Protein AF-A0ABD2FHC0-F1 (afdb_monomer_lite)

Sequence (200 aa):
MMGHLVPPECDVPLEVLKFNVDHTLPLYLDGDSMVTWWANIMATGKYPGLNHVVKGGLSIFHGPMVESSFSAMGDIITQKSTKMSMATFNAIQTTKYVLKSRCQTAIQMFKRENVKLSTVDKALCKNIRTAGTKDKTRRKQALLKKKERQEEFGCQPITSAEQSRKIAVEKDRQAHVRHRAAQKRKKALELLVQAKKAKK

Foldseek 3Di:
DCCVQFPVPADQVVLVVCVVPDPVQDDDDDPDDPVVSVVVVVVVVGRRRPNSVVCVVVVVVPPPPVVVLVVVVVCCVPDPPHVDDPVRSVVVSVVVRVCVVVVHDPCRVPPDPDPPPDDDPPVVVVCVVCVVVVVVVVVVVVVVVVVVVCVVVVPDPPCPVVVVVVVVVVVVVVVVVVVVVVVVVVVVVVVVVVVVVVVD

Organism: Pagothenia borchgrevinki (NCBI:txid8213)

Structure (mmCIF, N/CA/C/O backbone):
data_AF-A0ABD2FHC0-F1
#
_entry.id   AF-A0ABD2FHC0-F1
#
loop_
_atom_site.group_PDB
_atom_site.id
_atom_site.type_symbol
_atom_site.label_atom_id
_atom_site.label_alt_id
_atom_site.label_comp_id
_atom_site.label_asym_id
_atom_site.label_entity_id
_atom_site.label_seq_id
_atom_site.pdbx_PDB_ins_code
_atom_site.Cartn_x
_atom_site.Cartn_y
_atom_site.Cartn_z
_atom_site.occupancy
_atom_site.B_iso_or_equiv
_atom_site.auth_seq_id
_atom_site.auth_comp_id
_atom_site.auth_asym_id
_atom_site.auth_atom_id
_atom_site.pdbx_PDB_model_num
ATOM 1 N N . MET A 1 1 ? -12.124 -18.836 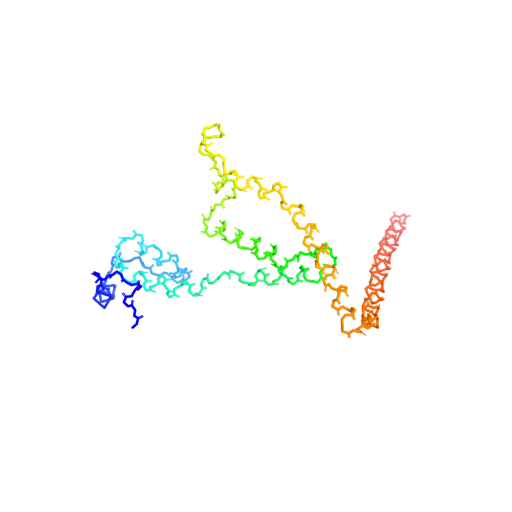26.160 1.00 44.00 1 MET A N 1
ATOM 2 C CA . MET A 1 1 ? -11.013 -18.013 25.616 1.00 44.00 1 MET A CA 1
ATOM 3 C C . MET A 1 1 ? -11.490 -16.776 24.818 1.00 44.00 1 MET A C 1
ATOM 5 O O . MET A 1 1 ? -10.798 -16.352 23.908 1.00 44.00 1 MET A O 1
ATOM 9 N N . MET A 1 2 ? -12.618 -16.131 25.163 1.00 44.75 2 MET A N 1
ATOM 10 C CA . MET A 1 2 ? -13.117 -14.916 24.464 1.00 44.75 2 MET A CA 1
ATOM 11 C C . MET A 1 2 ? -13.059 -13.633 25.317 1.00 44.75 2 MET A C 1
ATOM 13 O O . MET A 1 2 ? -13.331 -12.551 24.810 1.00 44.75 2 MET A O 1
ATOM 17 N N . GLY A 1 3 ? -12.670 -13.724 26.596 1.00 48.78 3 GLY A N 1
ATOM 18 C CA . GLY A 1 3 ? -12.811 -12.637 27.580 1.00 48.78 3 GLY A CA 1
ATOM 19 C C . GLY A 1 3 ? -11.967 -11.375 27.352 1.00 48.78 3 GLY A C 1
ATOM 20 O O . GLY A 1 3 ? -12.048 -10.460 28.154 1.00 48.78 3 GLY A O 1
ATOM 21 N N . HIS A 1 4 ? -11.162 -11.314 26.287 1.00 55.88 4 HIS A N 1
ATOM 22 C CA . HIS A 1 4 ? -10.366 -10.134 25.921 1.00 55.88 4 HIS A CA 1
ATOM 23 C C . HIS A 1 4 ? -10.909 -9.388 24.688 1.00 55.88 4 HIS A C 1
ATOM 25 O O . HIS A 1 4 ? -10.399 -8.323 24.356 1.00 55.88 4 HIS A O 1
ATOM 31 N N . LEU A 1 5 ? -11.909 -9.946 23.991 1.00 54.03 5 LEU A N 1
ATOM 32 C CA . LEU A 1 5 ? -12.463 -9.394 22.742 1.00 54.03 5 LEU A CA 1
ATOM 33 C C . LEU A 1 5 ? -13.847 -8.763 22.919 1.00 54.03 5 LEU A C 1
ATOM 35 O O . LEU A 1 5 ? -14.367 -8.148 21.993 1.00 54.03 5 LEU A O 1
ATOM 39 N N . VAL A 1 6 ? -14.448 -8.933 24.092 1.00 58.28 6 VAL A N 1
ATOM 40 C CA . VAL A 1 6 ? -15.766 -8.408 24.440 1.00 58.28 6 VAL A CA 1
ATOM 41 C C . VAL A 1 6 ? -15.571 -7.493 25.648 1.00 58.28 6 VAL A C 1
ATOM 43 O O . VAL A 1 6 ? -14.837 -7.883 26.560 1.00 58.28 6 VAL A O 1
ATOM 46 N N . PRO A 1 7 ? -16.168 -6.287 25.677 1.00 63.50 7 PRO A N 1
ATOM 47 C CA . PRO A 1 7 ? -16.129 -5.446 26.866 1.00 63.50 7 PRO A CA 1
ATOM 48 C C . PRO A 1 7 ? -16.602 -6.251 28.090 1.00 63.50 7 PRO A C 1
ATOM 50 O O . PRO A 1 7 ? -17.615 -6.944 27.986 1.00 63.50 7 PRO A O 1
ATOM 53 N N . PRO A 1 8 ? -15.903 -6.182 29.237 1.00 61.66 8 PRO A N 1
ATOM 54 C CA . PRO A 1 8 ? -16.189 -7.023 30.408 1.00 61.66 8 PRO A CA 1
ATOM 55 C C . PRO A 1 8 ? -17.588 -6.797 31.013 1.00 61.66 8 PRO A C 1
ATOM 57 O O . PRO A 1 8 ? -18.053 -7.605 31.806 1.00 61.66 8 PRO A O 1
ATOM 60 N N . GLU A 1 9 ? -18.259 -5.723 30.598 1.00 64.19 9 GLU A N 1
ATOM 61 C CA . GLU A 1 9 ? -19.593 -5.292 31.021 1.00 64.19 9 GLU A CA 1
ATOM 62 C C . GLU A 1 9 ? -20.736 -5.917 30.180 1.00 64.19 9 GLU A C 1
ATOM 64 O O . GLU A 1 9 ? -21.907 -5.661 30.455 1.00 64.19 9 GLU A O 1
ATOM 69 N N . CYS A 1 10 ? -20.441 -6.681 29.115 1.00 67.31 10 CYS A N 1
ATOM 70 C CA . CYS A 1 10 ? -21.456 -7.126 28.146 1.00 67.31 10 CYS A CA 1
ATOM 71 C C . CYS A 1 10 ? -21.800 -8.622 28.257 1.00 67.31 10 CYS A C 1
ATOM 73 O O . CYS A 1 10 ? -20.955 -9.491 28.034 1.00 67.31 10 CYS A O 1
ATOM 75 N N . ASP A 1 11 ? -23.080 -8.921 28.493 1.00 79.81 11 ASP A N 1
ATOM 76 C CA . ASP A 1 11 ? -23.637 -10.279 28.477 1.00 79.81 11 ASP A CA 1
ATOM 77 C C . ASP A 1 11 ? -24.098 -10.663 27.057 1.00 79.81 11 ASP A C 1
ATOM 79 O O . ASP A 1 11 ? -25.239 -10.434 26.649 1.00 79.81 11 ASP A O 1
ATOM 83 N N . VAL A 1 12 ? -23.171 -11.225 26.276 1.00 77.75 12 VAL A N 1
ATOM 84 C CA . VAL A 1 12 ? -23.405 -11.620 24.874 1.00 77.75 12 VAL A CA 1
ATOM 85 C C . VAL A 1 12 ? -24.553 -12.635 24.725 1.00 77.75 12 VAL A C 1
ATOM 87 O O . VAL A 1 12 ? -25.386 -12.427 23.842 1.00 77.75 12 VAL A O 1
ATOM 90 N N . PRO A 1 13 ? -24.665 -13.703 25.543 1.00 80.50 13 PRO A N 1
ATOM 91 C CA . PRO A 1 13 ? -25.829 -14.593 25.520 1.00 80.50 13 PRO A CA 1
ATOM 92 C C . PRO A 1 13 ? -27.174 -13.865 25.652 1.00 80.50 13 PRO A C 1
ATOM 94 O O . PRO A 1 13 ? -28.099 -14.131 24.880 1.00 80.50 13 PRO A O 1
ATOM 97 N N . LEU A 1 14 ? -27.280 -12.915 26.585 1.00 81.62 14 LEU A N 1
ATOM 98 C CA . LEU A 1 14 ? -28.499 -12.130 26.779 1.00 81.62 14 LEU A CA 1
ATOM 99 C C . LEU A 1 14 ? -28.772 -11.183 25.598 1.00 81.62 14 LEU A C 1
ATOM 101 O O . LEU A 1 14 ? -29.924 -10.983 25.212 1.00 81.62 14 LEU A O 1
ATOM 105 N N . GLU A 1 15 ? -27.727 -10.611 25.000 1.00 82.75 15 GLU A N 1
ATOM 106 C CA . GLU A 1 15 ? -27.844 -9.792 23.789 1.00 82.75 15 GLU A CA 1
ATOM 107 C C . GLU A 1 15 ? -28.330 -10.597 22.577 1.00 82.75 15 GLU A C 1
ATOM 109 O O . GLU A 1 15 ? -29.159 -10.097 21.822 1.00 82.75 15 GLU A O 1
ATOM 114 N N . VAL A 1 16 ? -27.885 -11.848 22.410 1.00 82.75 16 VAL A N 1
ATOM 115 C CA . VAL A 1 16 ? -28.362 -12.744 21.338 1.00 82.75 16 VAL A CA 1
ATOM 116 C C . VAL A 1 16 ? -29.850 -13.047 21.496 1.00 82.75 16 VAL A C 1
ATOM 118 O O . VAL A 1 16 ? -30.597 -13.023 20.519 1.00 82.75 16 VAL A O 1
ATOM 121 N N . LEU A 1 17 ? -30.303 -13.300 22.727 1.00 82.38 17 LEU A N 1
ATOM 122 C CA . LEU A 1 17 ? -31.723 -13.514 23.003 1.00 82.38 17 LEU A CA 1
ATOM 123 C C . LEU A 1 17 ? -32.549 -12.279 22.640 1.00 82.38 17 LEU A C 1
ATOM 125 O O . LEU A 1 17 ? -33.558 -12.412 21.953 1.00 82.38 17 LEU A O 1
ATOM 129 N N . LYS A 1 18 ? -32.092 -11.084 23.038 1.00 82.88 18 LYS A N 1
ATOM 130 C CA . LYS A 1 18 ? -32.746 -9.814 22.691 1.00 82.88 18 LYS A CA 1
ATOM 131 C C . LYS A 1 18 ? -32.753 -9.563 21.183 1.00 82.88 18 LYS A C 1
ATOM 133 O O . LYS A 1 18 ? -33.780 -9.165 20.654 1.00 82.88 18 LYS A O 1
ATOM 138 N N . PHE A 1 19 ? -31.651 -9.851 20.494 1.00 83.25 19 PHE A N 1
ATOM 139 C CA . PHE A 1 19 ? -31.542 -9.718 19.042 1.00 83.25 19 PHE A CA 1
ATOM 140 C C . PHE A 1 19 ? -32.575 -10.583 18.303 1.00 83.25 19 PHE A C 1
ATOM 142 O O . PHE A 1 19 ? -33.246 -10.089 17.405 1.00 83.25 19 PHE A O 1
ATOM 149 N N . ASN A 1 20 ? -32.760 -11.843 18.715 1.00 80.88 20 ASN A N 1
ATOM 150 C CA . ASN A 1 20 ? -33.701 -12.768 18.068 1.00 80.88 20 ASN A CA 1
ATOM 151 C C . ASN A 1 20 ? -35.177 -12.369 18.215 1.00 80.88 20 ASN A C 1
ATOM 153 O O . ASN A 1 20 ? -36.007 -12.800 17.419 1.00 80.88 20 ASN A O 1
ATOM 157 N N . VAL A 1 21 ? -35.515 -11.574 19.232 1.00 83.44 21 VAL A N 1
ATOM 158 C CA . VAL A 1 21 ? -36.888 -11.100 19.473 1.00 83.44 21 VAL A CA 1
ATOM 159 C C . VAL A 1 21 ? -37.094 -9.642 19.057 1.00 83.44 21 VAL A C 1
ATOM 161 O O . VAL A 1 21 ? -38.217 -9.145 19.116 1.00 83.44 21 VAL A O 1
ATOM 164 N N . ASP A 1 22 ? -36.051 -8.935 18.617 1.00 79.56 22 ASP A N 1
ATOM 165 C CA . ASP A 1 22 ? -36.133 -7.517 18.269 1.00 79.56 22 ASP A CA 1
ATOM 166 C C . ASP A 1 22 ? -36.660 -7.322 16.840 1.00 79.56 22 ASP A C 1
ATOM 168 O O . ASP A 1 22 ? -35.936 -7.445 15.854 1.00 79.56 22 ASP A O 1
ATOM 172 N N . HIS A 1 23 ? -37.942 -6.970 16.732 1.00 76.12 23 HIS A N 1
ATOM 173 C CA . HIS A 1 23 ? -38.616 -6.722 15.452 1.00 76.12 23 HIS A CA 1
ATOM 174 C C . HIS A 1 23 ? -38.338 -5.311 14.902 1.00 76.12 23 HIS A C 1
ATOM 176 O O . HIS A 1 23 ? -38.806 -4.965 13.821 1.00 76.12 23 HIS A O 1
ATOM 182 N N . THR A 1 24 ? -37.595 -4.475 15.640 1.00 76.81 24 THR A N 1
ATOM 183 C CA . THR A 1 24 ? -37.230 -3.112 15.214 1.00 76.81 24 THR A CA 1
ATOM 184 C C . THR A 1 24 ? -35.947 -3.075 14.383 1.00 76.81 24 THR A C 1
ATOM 186 O O . THR A 1 24 ? -35.506 -2.002 13.967 1.00 76.81 24 THR A O 1
ATOM 189 N N . LEU A 1 25 ? -35.326 -4.236 14.158 1.00 78.38 25 LEU A N 1
ATOM 190 C CA . LEU A 1 25 ? -34.119 -4.364 13.357 1.00 78.38 25 LEU A CA 1
ATOM 191 C C . LEU A 1 25 ? -34.427 -4.244 11.856 1.00 78.38 25 LEU A C 1
ATOM 193 O O . LEU A 1 25 ? -35.502 -4.646 11.407 1.00 78.38 25 LEU A O 1
ATOM 197 N N . PRO A 1 26 ? -33.490 -3.697 11.061 1.00 77.19 26 PRO A N 1
ATOM 198 C CA . PRO A 1 26 ? -33.647 -3.626 9.614 1.00 77.19 26 PRO A CA 1
ATOM 199 C C . PRO A 1 26 ? -33.853 -5.028 9.027 1.00 77.19 26 PRO A C 1
ATOM 201 O O . PRO A 1 26 ? -33.113 -5.957 9.348 1.00 77.19 26 PRO A O 1
ATOM 204 N N . LEU A 1 27 ? -34.841 -5.176 8.144 1.00 78.38 27 LEU A N 1
ATOM 205 C CA . LEU A 1 27 ? -35.100 -6.430 7.436 1.00 78.38 27 LEU A CA 1
ATOM 206 C C . LEU A 1 27 ? -33.920 -6.762 6.517 1.00 78.38 27 LEU A C 1
ATOM 208 O O . LEU A 1 27 ? -33.405 -5.885 5.826 1.00 78.38 27 LEU A O 1
ATOM 212 N N . TYR A 1 28 ? -33.488 -8.020 6.531 1.00 79.06 28 TYR A N 1
ATOM 213 C CA . TYR A 1 28 ? -32.509 -8.528 5.577 1.00 79.06 28 TYR A CA 1
ATOM 214 C C . TYR A 1 28 ? -33.241 -8.906 4.289 1.00 79.06 28 TYR A C 1
ATOM 216 O O . TYR A 1 28 ? -34.091 -9.798 4.315 1.00 79.06 28 TYR A O 1
ATOM 224 N N . LEU A 1 29 ? -32.963 -8.206 3.188 1.00 78.94 29 LEU A N 1
ATOM 225 C CA . LEU A 1 29 ? -33.565 -8.503 1.890 1.00 78.94 29 LEU A CA 1
ATOM 226 C C . LEU A 1 29 ? -32.670 -9.446 1.084 1.00 78.94 29 LEU A C 1
ATOM 228 O O . LEU A 1 29 ? -31.442 -9.415 1.182 1.00 78.94 29 LEU A O 1
ATOM 232 N N . ASP A 1 30 ? -33.298 -10.284 0.262 1.00 68.69 30 ASP A N 1
ATOM 233 C CA . ASP A 1 30 ? -32.587 -11.248 -0.571 1.00 68.69 30 ASP A CA 1
ATOM 234 C C . ASP A 1 30 ? -31.769 -10.501 -1.641 1.00 68.69 30 ASP A C 1
ATOM 236 O O . ASP A 1 30 ? -32.317 -9.800 -2.494 1.00 68.69 30 ASP A O 1
ATOM 240 N N . GLY A 1 31 ? -30.439 -10.592 -1.545 1.00 73.06 31 GLY A N 1
ATOM 241 C CA . GLY A 1 31 ? -29.487 -9.810 -2.346 1.00 73.06 31 GLY A CA 1
ATOM 242 C C . GLY A 1 31 ? -28.697 -8.752 -1.566 1.00 73.06 31 GLY A C 1
ATOM 243 O O . GLY A 1 31 ? -27.730 -8.206 -2.105 1.00 73.06 31 GLY A O 1
ATOM 244 N N . ASP A 1 32 ? -29.033 -8.495 -0.298 1.00 75.25 32 ASP A N 1
ATOM 245 C CA . ASP A 1 32 ? -28.264 -7.576 0.537 1.00 75.25 32 ASP A CA 1
ATOM 246 C C . ASP A 1 32 ? -26.920 -8.174 0.966 1.00 75.25 32 ASP A C 1
ATOM 248 O O . ASP A 1 32 ? -26.795 -9.323 1.404 1.00 75.25 32 ASP A O 1
ATOM 252 N N . SER A 1 33 ? -25.880 -7.340 0.920 1.00 78.19 33 SER A N 1
ATOM 253 C CA . SER A 1 33 ? -24.599 -7.661 1.543 1.00 78.19 33 SER A CA 1
ATOM 254 C C . SER A 1 33 ? -24.786 -7.758 3.056 1.00 78.19 33 SER A C 1
ATOM 256 O O . SER A 1 33 ? -25.076 -6.756 3.713 1.00 78.19 33 SER A O 1
ATOM 258 N N . MET A 1 34 ? -24.545 -8.948 3.617 1.00 80.50 34 MET A N 1
ATOM 259 C CA . MET A 1 34 ? -24.588 -9.211 5.062 1.00 80.50 34 MET A CA 1
ATOM 260 C C . MET A 1 34 ? -23.764 -8.194 5.869 1.00 80.50 34 MET A C 1
ATOM 262 O O . MET A 1 34 ? -24.137 -7.824 6.978 1.00 80.50 34 MET A O 1
ATOM 266 N N . VAL A 1 35 ? -22.668 -7.688 5.300 1.00 79.69 35 VAL A N 1
ATOM 267 C CA . VAL A 1 35 ? -21.799 -6.693 5.948 1.00 79.69 35 VAL A CA 1
ATOM 268 C C . VAL A 1 35 ? -22.427 -5.314 5.963 1.00 79.69 35 VAL A C 1
ATOM 270 O O . VAL A 1 35 ? -22.367 -4.627 6.979 1.00 79.69 35 VAL A O 1
ATOM 273 N N . THR A 1 36 ? -23.040 -4.910 4.854 1.00 80.31 36 THR A N 1
ATOM 274 C CA . THR A 1 36 ? -23.730 -3.622 4.757 1.00 80.31 36 THR A CA 1
ATOM 275 C C . THR A 1 36 ? -24.968 -3.619 5.651 1.00 80.31 36 THR A C 1
ATOM 277 O O . THR A 1 36 ? -25.212 -2.649 6.365 1.00 80.31 36 THR A O 1
ATOM 280 N N . TRP A 1 37 ? -25.694 -4.736 5.688 1.00 84.81 37 TRP A N 1
ATOM 281 C CA . TRP A 1 37 ? -26.833 -4.927 6.578 1.00 84.81 37 TRP A CA 1
ATOM 282 C C . TRP A 1 37 ? -26.424 -4.885 8.057 1.00 84.81 37 TRP A C 1
ATOM 284 O O . TRP A 1 37 ? -26.982 -4.108 8.833 1.00 84.81 37 TRP A O 1
ATOM 294 N N . TRP A 1 38 ? -25.382 -5.628 8.450 1.00 86.06 38 TRP A N 1
ATOM 295 C CA . TRP A 1 38 ? -24.913 -5.606 9.837 1.00 86.06 38 TRP A CA 1
ATOM 296 C C . TRP A 1 38 ? -24.307 -4.249 10.228 1.00 86.06 38 TRP A C 1
ATOM 298 O O . TRP A 1 38 ? -24.434 -3.825 11.374 1.00 86.06 38 TRP A O 1
ATOM 308 N N . ALA A 1 39 ? -23.700 -3.511 9.293 1.00 82.06 39 ALA A N 1
ATOM 309 C CA . ALA A 1 39 ? -23.234 -2.147 9.547 1.00 82.06 39 ALA A CA 1
ATOM 310 C C . ALA A 1 39 ? -24.385 -1.201 9.943 1.00 82.06 39 ALA A C 1
ATOM 312 O O . ALA A 1 39 ? -24.204 -0.373 10.838 1.00 82.06 39 ALA A O 1
ATOM 313 N N . ASN A 1 40 ? -25.577 -1.367 9.356 1.00 82.69 40 ASN A N 1
ATOM 314 C CA . ASN A 1 40 ? -26.771 -0.611 9.750 1.00 82.69 40 ASN A CA 1
ATOM 315 C C . ASN A 1 40 ? -27.228 -0.972 11.170 1.00 82.69 40 ASN A C 1
ATOM 317 O O . ASN A 1 40 ? -27.579 -0.084 11.942 1.00 82.69 40 ASN A O 1
ATOM 321 N N . ILE A 1 41 ? -27.150 -2.251 11.553 1.00 83.62 41 ILE A N 1
ATOM 322 C CA . ILE A 1 41 ? -27.439 -2.701 12.925 1.00 83.62 41 ILE A CA 1
ATOM 323 C C . ILE A 1 41 ? -26.446 -2.078 13.912 1.00 83.62 41 ILE A C 1
ATOM 325 O O . ILE A 1 41 ? -26.860 -1.532 14.934 1.00 83.62 41 ILE A O 1
ATOM 329 N N . MET A 1 42 ? -25.149 -2.060 13.589 1.00 82.81 42 MET A N 1
ATOM 330 C CA . MET A 1 42 ? -24.136 -1.416 14.435 1.00 82.81 42 MET A CA 1
ATOM 331 C C . MET A 1 42 ? -24.378 0.090 14.602 1.00 82.81 42 MET A C 1
ATOM 333 O O . MET A 1 42 ? -24.115 0.630 15.676 1.00 82.81 42 MET A O 1
ATOM 337 N N . ALA A 1 43 ? -24.882 0.771 13.566 1.00 81.81 43 ALA A N 1
ATOM 338 C CA . ALA A 1 43 ? -25.180 2.202 13.616 1.00 81.81 43 ALA A CA 1
ATOM 339 C C . ALA A 1 43 ? -26.302 2.547 14.614 1.00 81.81 43 ALA A C 1
ATOM 341 O O . ALA A 1 43 ? -26.331 3.661 15.129 1.00 81.81 43 ALA A O 1
ATOM 342 N N . THR A 1 44 ? -27.180 1.592 14.945 1.00 81.94 44 THR A N 1
ATOM 343 C CA . THR A 1 44 ? -28.218 1.778 15.978 1.00 81.94 44 THR A CA 1
ATOM 344 C C . THR A 1 44 ? -27.664 1.808 17.406 1.00 81.94 44 THR A C 1
ATOM 346 O O . THR A 1 44 ? -28.384 2.167 18.334 1.00 81.94 44 THR A O 1
ATOM 349 N N . GLY A 1 45 ? -26.402 1.406 17.610 1.00 78.94 45 GLY A N 1
ATOM 350 C CA . GLY A 1 45 ? -25.766 1.344 18.929 1.00 78.94 45 GLY A CA 1
ATOM 351 C C . GLY A 1 45 ? -26.257 0.201 19.829 1.00 78.94 45 GLY A C 1
ATOM 352 O O . GLY A 1 45 ? -25.770 0.063 20.950 1.00 78.94 45 GLY A O 1
ATOM 353 N N . LYS A 1 46 ? -27.186 -0.638 19.357 1.00 79.94 46 LYS A N 1
ATOM 354 C CA . LYS A 1 46 ? -27.684 -1.809 20.090 1.00 79.94 46 LYS A CA 1
ATOM 355 C C . LYS A 1 46 ? -26.686 -2.973 20.033 1.00 79.94 46 LYS A C 1
ATOM 357 O O . LYS A 1 46 ? -26.003 -3.151 19.028 1.00 79.94 46 LYS A O 1
ATOM 362 N N . TYR A 1 47 ? -26.651 -3.789 21.089 1.00 82.88 47 TYR A N 1
ATOM 363 C CA . TYR A 1 47 ? -25.873 -5.040 21.191 1.00 82.88 47 TYR A CA 1
ATOM 364 C C . TYR A 1 47 ? -24.347 -4.873 21.012 1.00 82.88 47 TYR A C 1
ATOM 366 O O . TYR A 1 47 ? -23.757 -5.411 20.069 1.00 82.88 47 TYR A O 1
ATOM 374 N N . PRO A 1 48 ? -23.675 -4.087 21.875 1.00 81.25 48 PRO A N 1
ATOM 375 C CA . PRO A 1 48 ? -22.241 -3.811 21.763 1.00 81.25 48 PRO A CA 1
ATOM 376 C C . PRO A 1 48 ? -21.358 -5.067 21.835 1.00 81.25 48 PRO A C 1
ATOM 378 O O . PRO A 1 48 ? -20.340 -5.122 21.135 1.00 81.25 48 PRO A O 1
ATOM 381 N N . GLY A 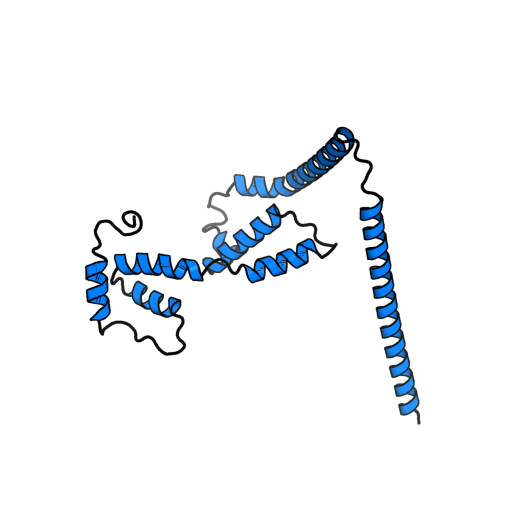1 49 ? -21.740 -6.073 22.628 1.00 82.06 49 GLY A N 1
ATOM 382 C CA . GLY A 1 49 ? -21.012 -7.336 22.733 1.00 82.06 49 GLY A CA 1
ATOM 383 C C . GLY A 1 49 ? -21.170 -8.196 21.478 1.00 82.06 49 GLY A C 1
ATOM 384 O O . GLY A 1 49 ? -20.176 -8.615 20.878 1.00 82.06 49 GLY A O 1
ATOM 385 N N . LEU A 1 50 ? -22.409 -8.388 21.021 1.00 83.12 50 LEU A N 1
ATOM 386 C CA . LEU A 1 50 ? -22.728 -9.130 19.799 1.00 83.12 50 LEU A CA 1
ATOM 387 C C . LEU A 1 50 ? -22.085 -8.492 18.559 1.00 83.12 50 LEU A C 1
ATOM 389 O O . LEU A 1 50 ? -21.501 -9.188 17.728 1.00 83.12 50 LEU A O 1
ATOM 393 N N . ASN A 1 51 ? -22.104 -7.160 18.467 1.00 84.69 51 ASN A N 1
ATOM 394 C CA . ASN A 1 51 ? -21.449 -6.426 17.387 1.00 84.69 51 ASN A CA 1
ATOM 395 C C . ASN A 1 51 ? -19.940 -6.684 17.332 1.00 84.69 51 ASN A C 1
ATOM 397 O O . ASN A 1 51 ? -19.375 -6.721 16.240 1.00 84.69 51 ASN A O 1
ATOM 401 N N . HIS A 1 52 ? -19.273 -6.873 18.473 1.00 82.81 52 HIS A N 1
ATOM 402 C CA . HIS A 1 52 ? -17.846 -7.201 18.506 1.00 82.81 52 HIS A CA 1
ATOM 403 C C . HIS A 1 52 ? -17.567 -8.603 17.959 1.00 82.81 52 HIS A C 1
ATOM 405 O O . HIS A 1 52 ? -16.657 -8.782 17.147 1.00 82.81 52 HIS A O 1
ATOM 411 N N . VAL A 1 53 ? -18.391 -9.581 18.343 1.00 84.69 53 VAL A N 1
ATOM 412 C CA . VAL A 1 53 ? -18.289 -10.962 17.851 1.00 84.69 53 VAL A CA 1
ATOM 413 C C . VAL A 1 53 ? -18.526 -11.016 16.343 1.00 84.69 53 VAL A C 1
ATOM 415 O O . VAL A 1 53 ? -17.736 -11.620 15.615 1.00 84.69 53 VAL A O 1
ATOM 418 N N . VAL A 1 54 ? -19.557 -10.326 15.850 1.00 84.06 54 VAL A N 1
ATOM 419 C CA . VAL A 1 54 ? -19.875 -10.302 14.417 1.00 84.06 54 VAL A CA 1
ATOM 420 C C . VAL A 1 54 ? -18.838 -9.518 13.613 1.00 84.06 54 VAL A C 1
ATOM 422 O O . VAL A 1 54 ? -18.453 -9.970 12.536 1.00 84.06 54 VAL A O 1
ATOM 425 N N . LYS A 1 55 ? -18.283 -8.417 14.143 1.00 81.25 55 LYS A N 1
ATOM 426 C CA . LYS A 1 55 ? -17.103 -7.762 13.542 1.00 81.25 55 LYS A CA 1
ATOM 427 C C . LYS A 1 55 ? -15.940 -8.739 13.388 1.00 81.25 55 LYS A C 1
ATOM 429 O O . LYS A 1 55 ? -15.343 -8.791 12.316 1.00 81.25 55 LYS A O 1
ATOM 434 N N . GLY A 1 56 ? -15.639 -9.521 14.424 1.00 80.69 56 GLY A N 1
ATOM 435 C CA . GLY A 1 56 ? -14.600 -10.548 14.376 1.00 80.69 56 GLY A CA 1
ATOM 436 C C . GLY A 1 56 ? -14.882 -11.600 13.303 1.00 80.69 56 GLY A C 1
ATOM 437 O O . GLY A 1 56 ? -14.039 -11.829 12.439 1.00 80.69 56 GLY A O 1
ATOM 438 N N . GLY A 1 57 ? -16.089 -12.169 13.292 1.00 81.00 57 GLY A N 1
ATOM 439 C CA . GLY A 1 57 ? -16.488 -13.201 12.331 1.00 81.00 57 GLY A CA 1
ATOM 440 C C . GLY A 1 57 ? -16.495 -12.716 10.878 1.00 81.00 57 GLY A C 1
ATOM 441 O O . GLY A 1 57 ? -15.920 -13.364 10.005 1.00 81.00 57 GLY A O 1
ATOM 442 N N . LEU A 1 58 ? -17.073 -11.541 10.612 1.00 77.38 58 LEU A N 1
ATOM 443 C CA . LEU A 1 58 ? -17.130 -10.968 9.264 1.00 77.38 58 LEU A CA 1
ATOM 444 C C . LEU A 1 58 ? -15.765 -10.464 8.783 1.00 77.38 58 LEU A C 1
ATOM 446 O O . LEU A 1 58 ? -15.512 -10.477 7.579 1.00 77.38 58 LEU A O 1
ATOM 450 N N . SER A 1 59 ? -14.855 -10.071 9.682 1.00 70.62 59 SER A N 1
ATOM 451 C CA . SER A 1 59 ? -13.514 -9.606 9.293 1.00 70.62 59 SER A CA 1
ATOM 452 C C . SER A 1 59 ? -12.672 -10.679 8.592 1.00 70.62 59 SER A C 1
ATOM 454 O O . SER A 1 59 ? -11.872 -10.347 7.720 1.00 70.62 59 SER A O 1
ATOM 456 N N . ILE A 1 60 ? -12.898 -11.961 8.904 1.00 67.94 60 ILE A N 1
ATOM 457 C CA . ILE A 1 60 ? -12.174 -13.098 8.311 1.00 67.94 60 ILE A CA 1
ATOM 458 C C . ILE A 1 60 ? -12.504 -13.228 6.817 1.00 67.94 60 ILE A C 1
ATOM 460 O O . ILE A 1 60 ? -11.616 -13.460 5.998 1.00 67.94 60 ILE A O 1
ATOM 464 N N . PHE A 1 61 ? -13.768 -13.004 6.448 1.00 62.38 61 PHE A N 1
ATOM 465 C CA . PHE A 1 61 ? -14.244 -13.067 5.062 1.00 62.38 61 PHE A CA 1
ATOM 466 C C . PHE A 1 61 ? -13.904 -11.813 4.240 1.00 62.38 61 PHE A C 1
ATOM 468 O O . PHE A 1 61 ? -14.026 -11.828 3.019 1.00 62.38 61 PHE A O 1
ATOM 475 N N . HIS A 1 62 ? -13.428 -10.748 4.894 1.00 59.88 62 HIS A N 1
ATOM 476 C CA . HIS A 1 62 ? -13.001 -9.489 4.267 1.00 59.88 62 HIS A CA 1
ATOM 477 C C . HIS A 1 62 ? -11.480 -9.327 4.276 1.00 59.88 62 HIS A C 1
ATOM 479 O O . HIS A 1 62 ? -10.969 -8.203 4.239 1.00 59.88 62 HIS A O 1
ATOM 485 N N . GLY A 1 63 ? -10.751 -10.450 4.308 1.00 52.62 63 GLY A N 1
ATOM 486 C CA . GLY A 1 63 ? -9.308 -10.465 4.107 1.00 52.62 63 GLY A CA 1
ATOM 487 C C . GLY A 1 63 ? -8.910 -9.606 2.896 1.00 52.62 63 GLY A C 1
ATOM 488 O O . GLY A 1 63 ? -9.685 -9.496 1.939 1.00 52.62 63 GLY A O 1
ATOM 489 N N . PRO A 1 64 ? -7.733 -8.947 2.938 1.00 50.81 64 PRO A N 1
ATOM 490 C CA . PRO A 1 64 ? -7.307 -8.012 1.893 1.00 50.81 64 PRO A CA 1
ATOM 491 C C . PRO A 1 64 ? -7.500 -8.672 0.530 1.00 50.81 64 PRO A C 1
ATOM 493 O O . PRO A 1 64 ? -7.206 -9.849 0.437 1.00 50.81 64 PRO A O 1
ATOM 496 N N . MET A 1 65 ? -8.006 -7.967 -0.491 1.00 54.03 65 MET A N 1
ATOM 497 C CA . MET A 1 65 ? -8.268 -8.507 -1.842 1.00 54.03 65 MET A CA 1
ATOM 498 C C . MET A 1 65 ? -7.019 -9.177 -2.455 1.00 54.03 65 MET A C 1
ATOM 500 O O . MET A 1 65 ? -6.331 -8.596 -3.297 1.00 54.03 65 MET A O 1
ATOM 504 N N . VAL A 1 66 ? -6.687 -10.392 -2.023 1.00 54.22 66 VAL A N 1
ATOM 505 C CA . VAL A 1 66 ? -5.355 -10.965 -2.225 1.00 54.22 66 VAL A CA 1
ATOM 506 C C . VAL A 1 66 ? -5.160 -11.332 -3.691 1.00 54.22 66 VAL A C 1
ATOM 508 O O . VAL A 1 66 ? -4.057 -11.194 -4.211 1.00 54.22 66 VAL A O 1
ATOM 511 N N . GLU A 1 67 ? -6.236 -11.697 -4.395 1.00 52.62 67 GLU A N 1
ATOM 512 C CA . GLU A 1 67 ? -6.204 -12.040 -5.822 1.00 52.62 67 GLU A CA 1
ATOM 513 C C . GLU A 1 67 ? -5.650 -10.911 -6.697 1.00 52.62 67 GLU A C 1
ATOM 515 O O . GLU A 1 67 ? -4.787 -11.146 -7.546 1.00 52.62 67 GLU A O 1
ATOM 520 N N . SER A 1 68 ? -6.061 -9.661 -6.452 1.00 55.88 68 SER A N 1
ATOM 521 C CA . SER A 1 68 ? -5.551 -8.516 -7.218 1.00 55.88 68 SER A CA 1
ATOM 522 C C . SER A 1 68 ? -4.059 -8.284 -6.959 1.00 55.88 68 SER A C 1
ATOM 524 O O . SER A 1 68 ? -3.315 -7.913 -7.872 1.00 55.88 68 SER A O 1
ATOM 526 N N . SER A 1 69 ? -3.599 -8.529 -5.729 1.00 56.34 69 SER A N 1
ATOM 527 C CA . SER A 1 69 ? -2.183 -8.429 -5.378 1.00 56.34 69 SER A CA 1
ATOM 528 C C . SER A 1 69 ? -1.359 -9.563 -5.992 1.00 56.34 69 SER A C 1
ATOM 530 O O . SER A 1 69 ? -0.268 -9.294 -6.485 1.00 56.34 69 SER A O 1
ATOM 532 N N . PHE A 1 70 ? -1.868 -10.796 -6.044 1.00 56.91 70 PHE A N 1
ATOM 533 C CA . PHE A 1 70 ? -1.160 -11.919 -6.666 1.00 56.91 70 PHE A CA 1
ATOM 534 C C . PHE A 1 70 ? -1.032 -11.775 -8.185 1.00 56.91 70 PHE A C 1
ATOM 536 O O . PHE A 1 70 ? 0.051 -12.016 -8.713 1.00 56.91 70 PHE A O 1
ATOM 543 N N . SER A 1 71 ? -2.072 -11.300 -8.879 1.00 59.97 71 SER A N 1
ATOM 544 C CA . SER A 1 71 ? -1.986 -11.017 -10.321 1.00 59.97 71 SER A CA 1
ATOM 545 C C . SER A 1 71 ? -0.949 -9.927 -10.618 1.00 59.97 71 SER A C 1
ATOM 547 O O . SER A 1 71 ? -0.073 -10.116 -11.458 1.00 59.97 71 SER A O 1
ATOM 549 N N . ALA A 1 72 ? -0.977 -8.817 -9.869 1.00 60.69 72 ALA A N 1
ATOM 550 C CA . ALA A 1 72 ? -0.001 -7.736 -10.027 1.00 60.69 72 ALA A CA 1
ATOM 551 C C . ALA A 1 72 ? 1.434 -8.181 -9.685 1.00 60.69 72 ALA A C 1
ATOM 553 O O . ALA A 1 72 ? 2.403 -7.720 -10.288 1.00 60.69 72 ALA A O 1
ATOM 554 N N . MET A 1 73 ? 1.581 -9.081 -8.710 1.00 61.88 73 MET A N 1
ATOM 555 C CA . MET A 1 73 ? 2.863 -9.682 -8.353 1.00 61.88 73 MET A CA 1
ATOM 556 C C . MET A 1 73 ? 3.371 -10.621 -9.452 1.00 61.88 73 MET A C 1
ATOM 558 O O . MET A 1 73 ? 4.560 -10.589 -9.766 1.00 61.88 73 MET A O 1
ATOM 562 N N . GLY A 1 74 ? 2.482 -11.401 -10.071 1.00 60.44 74 GLY A N 1
ATOM 563 C CA . GLY A 1 74 ? 2.782 -12.222 -11.242 1.00 60.44 74 GLY A CA 1
ATOM 564 C C . GLY A 1 74 ? 3.353 -11.388 -12.386 1.00 60.44 74 GLY A C 1
ATOM 565 O O . GLY A 1 74 ? 4.414 -11.723 -12.913 1.00 60.44 74 GLY A O 1
ATOM 566 N N . ASP A 1 75 ? 2.742 -10.244 -12.693 1.00 60.16 75 ASP A N 1
ATOM 567 C CA . ASP A 1 75 ? 3.224 -9.326 -13.734 1.00 60.16 75 ASP A CA 1
ATOM 568 C C . ASP A 1 75 ? 4.596 -8.718 -13.398 1.00 60.16 75 ASP A C 1
ATOM 570 O O . ASP A 1 75 ? 5.475 -8.637 -14.256 1.00 60.16 75 ASP A O 1
ATOM 574 N N . ILE A 1 76 ? 4.832 -8.351 -12.134 1.00 60.75 76 ILE A N 1
ATOM 575 C CA . ILE A 1 76 ? 6.122 -7.811 -11.663 1.00 60.75 76 ILE A CA 1
ATOM 576 C C . ILE A 1 76 ? 7.240 -8.865 -11.708 1.00 60.75 76 ILE A C 1
ATOM 578 O O . ILE A 1 76 ? 8.396 -8.537 -11.985 1.00 60.75 76 ILE A O 1
ATOM 582 N N . ILE A 1 77 ? 6.920 -10.131 -11.428 1.00 59.94 77 ILE A N 1
ATOM 583 C CA . ILE A 1 77 ? 7.885 -11.238 -11.460 1.00 59.94 77 ILE A CA 1
ATOM 584 C C . ILE A 1 77 ? 8.188 -11.664 -12.905 1.00 59.94 77 ILE A C 1
ATOM 586 O O . ILE A 1 77 ? 9.333 -12.004 -13.213 1.00 59.94 77 ILE A O 1
ATOM 590 N N . THR A 1 78 ? 7.186 -11.640 -13.792 1.00 56.78 78 THR A N 1
ATOM 591 C CA . THR A 1 78 ? 7.283 -12.161 -15.168 1.00 56.78 78 THR A CA 1
ATOM 592 C C . THR A 1 78 ? 7.753 -11.124 -16.191 1.00 56.78 78 THR A C 1
ATOM 594 O O . THR A 1 78 ? 8.512 -11.478 -17.099 1.00 56.78 78 THR A O 1
ATOM 597 N N . GLN A 1 79 ? 7.396 -9.838 -16.064 1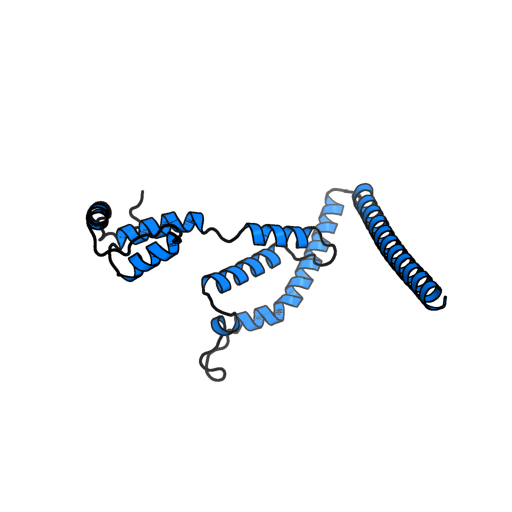.00 52.25 79 GLN A N 1
ATOM 598 C CA . GLN A 1 79 ? 7.857 -8.815 -17.005 1.00 52.25 79 GLN A CA 1
ATOM 599 C C . GLN A 1 79 ? 9.275 -8.325 -16.694 1.00 52.25 79 GLN A C 1
ATOM 601 O O . GLN A 1 79 ? 9.580 -7.719 -15.667 1.00 52.25 79 GLN A O 1
ATOM 606 N N . LYS A 1 80 ? 10.142 -8.472 -17.699 1.00 51.09 80 LYS A N 1
ATOM 607 C CA . LYS A 1 80 ? 11.554 -8.051 -17.738 1.00 51.09 80 LYS A CA 1
ATOM 608 C C . LYS A 1 80 ? 11.810 -6.563 -17.399 1.00 51.09 80 LYS A C 1
ATOM 610 O O . LYS A 1 80 ? 12.970 -6.189 -17.239 1.00 51.09 80 LYS A O 1
ATOM 615 N N . SER A 1 81 ? 10.774 -5.718 -17.310 1.00 47.88 81 SER A N 1
ATOM 616 C CA . SER A 1 81 ? 10.876 -4.250 -17.246 1.00 47.88 81 SER A CA 1
ATOM 617 C C . SER A 1 81 ? 10.728 -3.634 -15.849 1.00 47.88 81 SER A C 1
ATOM 619 O O . SER A 1 81 ? 11.124 -2.483 -15.659 1.00 47.88 81 SER A O 1
ATOM 621 N N . THR A 1 82 ? 10.210 -4.351 -14.849 1.00 55.41 82 THR A N 1
ATOM 622 C CA . THR A 1 82 ? 10.036 -3.771 -13.508 1.00 55.41 82 THR A CA 1
ATOM 623 C C . THR A 1 82 ? 10.478 -4.767 -12.452 1.00 55.41 82 THR A C 1
ATOM 625 O O . THR A 1 82 ? 9.671 -5.330 -11.727 1.00 55.41 82 THR A O 1
ATOM 628 N N . LYS A 1 83 ? 11.799 -4.962 -12.326 1.00 59.84 83 LYS A N 1
ATOM 629 C CA . LYS A 1 83 ? 12.403 -5.614 -11.152 1.00 59.84 83 LYS A CA 1
ATOM 630 C C . LYS A 1 83 ? 12.174 -4.744 -9.910 1.00 59.84 83 LYS A C 1
ATOM 632 O O . LYS A 1 83 ? 13.076 -4.047 -9.445 1.00 59.84 83 LYS A O 1
ATOM 637 N N . MET A 1 84 ? 10.947 -4.734 -9.410 1.00 68.12 84 MET A N 1
ATOM 638 C CA . MET A 1 84 ? 10.590 -4.148 -8.131 1.00 68.12 84 MET A CA 1
ATOM 639 C C . MET A 1 84 ? 10.960 -5.145 -7.034 1.00 68.12 84 MET A C 1
ATOM 641 O O . MET A 1 84 ? 10.742 -6.346 -7.172 1.00 68.12 84 MET A O 1
ATOM 645 N N . SER A 1 85 ? 11.565 -4.664 -5.948 1.00 72.00 85 SER A N 1
ATOM 646 C CA . SER A 1 85 ? 11.850 -5.538 -4.808 1.00 72.00 85 SER A CA 1
ATOM 647 C C . SER A 1 85 ? 10.548 -5.950 -4.116 1.00 72.00 85 SER A C 1
ATOM 649 O O . SER A 1 85 ? 9.615 -5.147 -4.050 1.00 72.00 85 SER A O 1
ATOM 651 N N . MET A 1 86 ? 10.507 -7.154 -3.537 1.00 71.38 86 MET A N 1
ATOM 652 C CA . MET A 1 86 ? 9.352 -7.631 -2.761 1.00 71.38 86 MET A CA 1
ATOM 653 C C . MET A 1 86 ? 8.952 -6.640 -1.659 1.00 71.38 86 MET A C 1
ATOM 655 O O . MET A 1 86 ? 7.776 -6.376 -1.445 1.00 71.38 86 MET A O 1
ATOM 659 N N . ALA A 1 87 ? 9.943 -6.025 -1.005 1.00 74.88 87 ALA A N 1
ATOM 660 C CA . ALA A 1 87 ? 9.715 -5.013 0.021 1.00 74.88 87 ALA A CA 1
ATOM 661 C C . ALA A 1 87 ? 9.001 -3.767 -0.533 1.00 74.88 87 ALA A C 1
ATOM 663 O O . ALA A 1 87 ? 8.101 -3.233 0.107 1.00 74.88 87 ALA A O 1
ATOM 664 N N . THR A 1 88 ? 9.374 -3.314 -1.733 1.00 76.62 88 THR A N 1
ATOM 665 C CA . THR A 1 88 ? 8.718 -2.179 -2.401 1.00 76.62 88 THR A CA 1
ATOM 666 C C . THR A 1 88 ? 7.294 -2.534 -2.816 1.00 76.62 88 THR A C 1
ATOM 668 O O . THR A 1 88 ? 6.389 -1.727 -2.624 1.00 76.62 88 THR A O 1
ATOM 671 N N . PHE A 1 89 ? 7.084 -3.746 -3.331 1.00 77.50 89 PHE A N 1
ATOM 672 C CA . PHE A 1 89 ? 5.755 -4.231 -3.679 1.00 77.50 89 PHE A CA 1
ATOM 673 C C . PHE A 1 89 ? 4.840 -4.291 -2.450 1.00 77.50 89 PHE A C 1
ATOM 675 O O . PHE A 1 89 ? 3.759 -3.708 -2.466 1.00 77.50 89 PHE A O 1
ATOM 682 N N . ASN A 1 90 ? 5.307 -4.907 -1.360 1.00 77.75 90 ASN A N 1
ATOM 683 C CA . ASN A 1 90 ? 4.552 -5.004 -0.113 1.00 77.75 90 ASN A CA 1
ATOM 684 C C . ASN A 1 90 ? 4.201 -3.617 0.453 1.00 77.75 90 ASN A C 1
ATOM 686 O O . ASN A 1 90 ? 3.062 -3.379 0.849 1.00 77.75 90 ASN A O 1
ATOM 690 N N . ALA A 1 91 ? 5.146 -2.669 0.413 1.00 80.31 91 ALA A N 1
ATOM 691 C CA . ALA A 1 91 ? 4.897 -1.293 0.836 1.00 80.31 91 ALA A CA 1
ATOM 692 C C . ALA A 1 91 ? 3.792 -0.626 -0.002 1.00 80.31 91 ALA A C 1
ATOM 694 O O . ALA A 1 91 ? 2.867 -0.047 0.561 1.00 80.31 91 ALA A O 1
ATOM 695 N N . ILE A 1 92 ? 3.838 -0.756 -1.334 1.00 81.50 92 ILE A N 1
ATOM 696 C CA . ILE A 1 92 ? 2.818 -0.189 -2.231 1.00 81.50 92 ILE A CA 1
ATOM 697 C C . ILE A 1 92 ? 1.450 -0.819 -1.978 1.00 81.50 92 ILE A C 1
ATOM 699 O O . ILE A 1 92 ? 0.463 -0.093 -1.881 1.00 81.50 92 ILE A O 1
ATOM 703 N N . GLN A 1 93 ? 1.379 -2.148 -1.861 1.00 80.81 93 GLN A N 1
ATOM 704 C CA . GLN A 1 93 ? 0.119 -2.834 -1.580 1.00 80.81 93 GLN A CA 1
ATOM 705 C C . GLN A 1 93 ? -0.444 -2.387 -0.232 1.00 80.81 93 GLN A C 1
ATOM 707 O O . GLN A 1 93 ? -1.598 -1.976 -0.169 1.00 80.81 93 GLN A O 1
ATOM 712 N N . THR A 1 94 ? 0.381 -2.360 0.816 1.00 82.56 94 THR A N 1
ATOM 713 C CA . THR A 1 94 ? -0.024 -1.884 2.146 1.00 82.56 94 THR A CA 1
ATOM 714 C C . THR A 1 94 ? -0.584 -0.466 2.079 1.00 82.56 94 THR A C 1
ATOM 716 O O . THR A 1 94 ? -1.696 -0.225 2.537 1.00 82.56 94 THR A O 1
ATOM 719 N N . THR A 1 95 ? 0.127 0.473 1.449 1.00 82.12 95 THR A N 1
ATOM 720 C CA . THR A 1 95 ? -0.357 1.853 1.305 1.00 82.12 95 THR A CA 1
ATOM 721 C C . THR A 1 95 ? -1.651 1.925 0.492 1.00 82.12 95 THR A C 1
ATOM 723 O O . THR A 1 95 ? -2.585 2.614 0.898 1.00 82.12 95 THR A O 1
ATOM 726 N N . LYS A 1 96 ? -1.748 1.190 -0.623 1.00 82.25 96 LYS A N 1
ATOM 727 C CA . LYS A 1 96 ? -2.957 1.126 -1.458 1.00 82.25 96 LYS A CA 1
ATOM 728 C C . LYS A 1 96 ? -4.157 0.627 -0.654 1.00 82.25 96 LYS A C 1
ATOM 730 O O . LYS A 1 96 ? -5.231 1.217 -0.741 1.00 82.25 96 LYS A O 1
ATOM 735 N N . TYR A 1 97 ? -3.977 -0.429 0.136 1.00 80.06 97 TYR A N 1
ATOM 736 C CA . TYR A 1 97 ? -5.043 -0.990 0.959 1.00 80.06 97 TYR A CA 1
ATOM 737 C C . TYR A 1 97 ? -5.442 -0.073 2.104 1.00 80.06 97 TYR A C 1
ATOM 739 O O . TYR A 1 97 ? -6.634 0.095 2.323 1.00 80.06 97 TYR A O 1
ATOM 747 N N . VAL A 1 98 ? -4.486 0.569 2.778 1.00 82.06 98 VAL A N 1
ATOM 748 C CA . VAL A 1 98 ? -4.779 1.543 3.841 1.00 82.06 98 VAL A CA 1
ATOM 749 C C . VAL A 1 98 ? -5.584 2.728 3.303 1.00 82.06 98 VAL A C 1
ATOM 751 O O . VAL A 1 98 ? -6.533 3.166 3.947 1.00 82.06 98 VAL A O 1
ATOM 754 N N . LEU A 1 99 ? -5.245 3.234 2.115 1.00 82.38 99 LEU A N 1
ATOM 755 C CA . LEU A 1 99 ? -6.007 4.313 1.479 1.00 82.38 99 LEU A CA 1
ATOM 756 C C . LEU A 1 99 ? -7.412 3.848 1.076 1.00 82.38 99 LEU A C 1
ATOM 758 O O . LEU A 1 99 ? -8.392 4.548 1.331 1.00 82.38 99 LEU A O 1
ATOM 762 N N . LYS A 1 100 ? -7.519 2.645 0.495 1.00 79.81 100 LYS A N 1
ATOM 763 C CA . LYS A 1 100 ? -8.803 2.071 0.076 1.00 79.81 100 LYS A CA 1
ATOM 764 C C . LYS A 1 100 ? -9.721 1.780 1.265 1.00 79.81 100 LYS A C 1
ATOM 766 O O . LYS A 1 100 ? -10.899 2.098 1.187 1.00 79.81 100 LYS A O 1
ATOM 771 N N . SER A 1 101 ? -9.203 1.211 2.353 1.00 77.31 101 SER A N 1
ATOM 772 C CA . SER A 1 101 ? -10.002 0.871 3.537 1.00 77.31 101 SER A CA 1
ATOM 773 C C . SER A 1 101 ? -10.511 2.103 4.277 1.00 77.31 101 SER A C 1
ATOM 775 O O . SER A 1 101 ? -11.584 2.062 4.867 1.00 77.31 101 SER A O 1
ATOM 777 N N . ARG A 1 102 ? -9.767 3.211 4.221 1.00 80.12 102 ARG A N 1
ATOM 778 C CA . ARG A 1 102 ? -10.166 4.490 4.823 1.00 80.12 102 ARG A CA 1
ATOM 779 C C . ARG A 1 102 ? -11.020 5.356 3.901 1.00 80.12 102 ARG A C 1
ATOM 781 O O . ARG A 1 102 ? -11.413 6.439 4.317 1.00 80.12 102 ARG A O 1
ATOM 788 N N . CYS A 1 103 ? -11.266 4.925 2.661 1.00 78.56 103 CYS A N 1
ATOM 789 C CA . CYS A 1 103 ? -11.922 5.727 1.623 1.00 78.56 103 CYS A CA 1
ATOM 790 C C . CYS A 1 103 ? -11.303 7.131 1.469 1.00 78.56 103 CYS A C 1
ATOM 792 O O . CYS A 1 103 ? -11.994 8.097 1.155 1.00 78.56 103 CYS A O 1
ATOM 794 N N . GLN A 1 104 ? -9.993 7.249 1.704 1.00 84.19 104 GLN A N 1
ATOM 795 C CA . GLN A 1 104 ? -9.268 8.516 1.679 1.00 84.19 104 GLN A CA 1
ATOM 796 C C . GLN A 1 104 ? -8.270 8.530 0.531 1.00 84.19 104 GLN A C 1
ATOM 798 O O . GLN A 1 104 ? -7.551 7.563 0.274 1.00 84.19 104 GLN A O 1
ATOM 803 N N . THR A 1 105 ? -8.175 9.673 -0.143 1.00 84.12 105 THR A N 1
ATOM 804 C CA . THR A 1 105 ? -7.079 9.906 -1.086 1.00 84.12 105 THR A CA 1
ATOM 805 C C . THR A 1 105 ? -5.781 10.166 -0.324 1.00 84.12 105 THR A C 1
ATOM 807 O O . THR A 1 105 ? -5.795 10.665 0.802 1.00 84.12 105 THR A O 1
ATOM 810 N N . ALA A 1 106 ? -4.631 9.895 -0.949 1.00 78.88 106 ALA A N 1
ATOM 811 C CA . ALA A 1 106 ? -3.337 10.239 -0.354 1.00 78.88 106 ALA A CA 1
ATOM 812 C C . ALA A 1 106 ? -3.251 11.739 -0.013 1.00 78.88 106 ALA A C 1
ATOM 814 O O . ALA A 1 106 ? -2.696 12.112 1.014 1.00 78.88 106 ALA A O 1
ATOM 815 N N . ILE A 1 107 ? -3.865 12.597 -0.834 1.00 81.44 107 ILE A N 1
ATOM 816 C CA . ILE A 1 107 ? -3.919 14.042 -0.594 1.00 81.44 107 ILE A CA 1
ATOM 817 C C . ILE A 1 107 ? -4.688 14.351 0.689 1.00 81.44 107 ILE A C 1
ATOM 819 O O . ILE A 1 107 ? -4.227 15.173 1.469 1.00 81.44 107 ILE A O 1
ATOM 823 N N . GLN A 1 108 ? -5.824 13.692 0.928 1.00 82.50 108 GLN A N 1
ATOM 824 C CA . GLN A 1 108 ? -6.594 13.855 2.165 1.00 82.50 108 GLN A CA 1
ATOM 825 C C . GLN A 1 108 ? -5.840 13.304 3.378 1.00 82.50 108 GLN A C 1
ATOM 827 O O . GLN A 1 108 ? -5.768 13.981 4.397 1.00 82.50 108 GLN A O 1
ATOM 832 N N . MET A 1 109 ? -5.238 12.117 3.255 1.00 79.38 109 MET A N 1
ATOM 833 C CA . MET A 1 109 ? -4.521 11.462 4.353 1.00 79.38 109 MET A CA 1
ATOM 834 C C . MET A 1 109 ? -3.265 12.235 4.786 1.00 79.38 109 MET A C 1
ATOM 836 O O . MET A 1 109 ? -2.938 12.257 5.968 1.00 79.38 109 MET A O 1
ATOM 840 N N . PHE A 1 110 ? -2.567 12.877 3.846 1.00 77.88 110 PHE A N 1
ATOM 841 C CA . PHE A 1 110 ? -1.366 13.676 4.117 1.00 77.88 110 PHE A CA 1
ATOM 842 C C . PHE A 1 110 ? -1.631 15.189 4.094 1.00 77.88 110 PHE A C 1
ATOM 844 O O . PHE A 1 110 ? -0.685 15.984 4.056 1.00 77.88 110 PHE A O 1
ATOM 851 N N . LYS A 1 111 ? -2.904 15.612 4.107 1.00 80.69 111 LYS A N 1
ATOM 852 C CA . LYS A 1 111 ? -3.265 17.031 4.136 1.00 80.69 111 LYS A CA 1
ATOM 853 C C . LYS A 1 111 ? -2.788 17.641 5.449 1.00 80.69 111 LYS A C 1
ATOM 855 O O . LYS A 1 111 ? -3.041 17.116 6.526 1.00 80.69 111 LYS A O 1
ATOM 860 N N . ARG A 1 112 ? -2.140 18.798 5.352 1.00 77.88 112 ARG A N 1
ATOM 861 C CA . ARG A 1 112 ? -1.828 19.640 6.510 1.00 77.88 112 ARG A CA 1
ATOM 862 C C . ARG A 1 112 ? -2.964 20.636 6.711 1.00 77.88 112 ARG A C 1
ATOM 864 O O . ARG A 1 112 ? -3.381 21.268 5.743 1.00 77.88 112 ARG A O 1
ATOM 871 N N . GLU A 1 113 ? -3.433 20.788 7.949 1.00 77.69 113 GLU A N 1
ATOM 872 C CA . GLU A 1 113 ? -4.491 21.750 8.304 1.00 77.69 113 GLU A CA 1
ATOM 873 C C . GLU A 1 113 ? -4.088 23.180 7.935 1.00 77.69 113 GLU A C 1
ATOM 875 O O . GLU A 1 113 ? -4.836 23.891 7.274 1.00 77.69 113 GLU A O 1
ATOM 880 N N . ASN A 1 114 ? -2.850 23.559 8.269 1.00 79.50 114 ASN A N 1
ATOM 881 C CA . ASN A 1 114 ? -2.264 24.845 7.909 1.00 79.50 114 ASN A CA 1
ATOM 882 C C . ASN A 1 114 ? -0.882 24.643 7.286 1.00 79.50 114 ASN A C 1
ATOM 884 O O . ASN A 1 114 ? 0.079 24.326 7.988 1.00 79.50 114 ASN A O 1
ATOM 888 N N . VAL A 1 115 ? -0.748 24.856 5.975 1.00 74.31 115 VAL A N 1
ATOM 889 C CA . VAL A 1 115 ? 0.501 24.604 5.220 1.00 74.31 115 VAL A CA 1
ATOM 890 C C . VAL A 1 115 ? 1.698 25.397 5.770 1.00 74.31 115 VAL A C 1
ATOM 892 O O . VAL A 1 115 ? 2.823 24.894 5.764 1.00 74.31 115 VAL A O 1
ATOM 895 N N . LYS A 1 116 ? 1.451 26.612 6.279 1.00 72.81 116 LYS A N 1
ATOM 896 C CA . LYS A 1 116 ? 2.480 27.524 6.806 1.00 72.81 116 LYS A CA 1
ATOM 897 C C . LYS A 1 116 ? 2.806 27.312 8.291 1.00 72.81 116 LYS A C 1
ATOM 899 O O . LYS A 1 116 ? 3.946 27.526 8.675 1.00 72.81 116 LYS A O 1
ATOM 904 N N . LEU A 1 117 ? 1.827 26.899 9.101 1.00 75.00 117 LEU A N 1
ATOM 905 C CA . LEU A 1 117 ? 1.935 26.888 10.570 1.00 75.00 117 LEU A CA 1
ATOM 906 C C . LEU A 1 117 ? 2.090 25.491 11.173 1.00 75.00 117 LEU A C 1
ATOM 908 O O . LEU A 1 117 ? 2.698 25.344 12.227 1.00 75.00 117 LEU A O 1
ATOM 912 N N . SER A 1 118 ? 1.546 24.458 10.525 1.00 75.88 118 SER A N 1
ATOM 913 C CA . SER A 1 118 ? 1.662 23.095 11.054 1.00 75.88 118 SER A CA 1
ATOM 914 C C . SER A 1 118 ? 3.119 22.635 11.045 1.00 75.88 118 SER A C 1
ATOM 916 O O . SER A 1 118 ? 3.924 23.076 10.226 1.00 75.88 118 SER A O 1
ATOM 918 N N . THR A 1 119 ? 3.491 21.721 11.926 1.00 79.88 119 THR A N 1
ATOM 919 C CA . THR A 1 119 ? 4.838 21.154 11.923 1.00 79.88 119 THR A CA 1
ATOM 920 C C . THR A 1 119 ? 5.009 20.206 10.734 1.00 79.88 119 THR A C 1
ATOM 922 O O . THR A 1 119 ? 4.118 19.434 10.380 1.00 79.88 119 THR A O 1
ATOM 925 N N . VAL A 1 120 ? 6.155 20.295 10.056 1.00 79.75 120 VAL A N 1
ATOM 926 C CA . VAL A 1 120 ? 6.529 19.331 9.012 1.00 79.75 120 VAL A CA 1
ATOM 927 C C . VAL A 1 120 ? 7.175 18.128 9.682 1.00 79.75 120 VAL A C 1
ATOM 929 O O . VAL A 1 120 ? 8.078 18.296 10.505 1.00 79.75 120 VAL A O 1
ATOM 932 N N . ASP A 1 121 ? 6.785 16.922 9.275 1.00 83.81 121 ASP A N 1
ATOM 933 C CA . ASP A 1 121 ? 7.500 15.710 9.661 1.00 83.81 121 ASP A CA 1
ATOM 934 C C . ASP A 1 121 ? 8.904 15.699 9.025 1.00 83.81 121 ASP A C 1
ATOM 936 O O . ASP A 1 121 ? 9.124 15.329 7.864 1.00 83.81 121 ASP A O 1
ATOM 940 N N . LYS A 1 122 ? 9.886 16.129 9.823 1.00 87.38 122 LYS A N 1
ATOM 941 C CA . LYS A 1 122 ? 11.298 16.186 9.434 1.00 87.38 122 LYS A CA 1
ATOM 942 C C . LYS A 1 122 ? 11.847 14.796 9.102 1.00 87.38 122 LYS A C 1
ATOM 944 O O . LYS A 1 122 ? 12.712 14.687 8.226 1.00 87.38 122 LYS A O 1
ATOM 949 N N . ALA A 1 123 ? 11.360 13.746 9.766 1.00 87.81 123 ALA A N 1
ATOM 950 C CA . ALA A 1 123 ? 11.801 12.377 9.536 1.00 87.81 123 ALA A CA 1
ATOM 951 C C . ALA A 1 123 ? 11.296 11.873 8.183 1.00 87.81 123 ALA A C 1
ATOM 953 O O . ALA A 1 123 ? 12.095 11.367 7.391 1.00 87.81 123 ALA A O 1
ATOM 954 N N . LEU A 1 124 ? 10.021 12.106 7.861 1.00 83.81 124 LEU A N 1
ATOM 955 C CA . LEU A 1 124 ? 9.461 11.797 6.546 1.00 83.81 124 LEU A CA 1
ATOM 956 C C . LEU A 1 124 ? 10.226 12.521 5.431 1.00 83.81 124 LEU A C 1
ATOM 958 O O . LEU A 1 124 ? 10.679 11.884 4.478 1.00 83.81 124 LEU A O 1
ATOM 962 N N . CYS A 1 125 ? 10.472 13.826 5.574 1.00 85.25 125 CYS A N 1
ATOM 963 C CA . CYS A 1 125 ? 11.237 14.589 4.584 1.00 85.25 125 CYS A CA 1
ATOM 964 C C . CYS A 1 125 ? 12.680 14.085 4.423 1.00 85.25 125 CYS A C 1
ATOM 966 O O . CYS A 1 125 ? 13.217 14.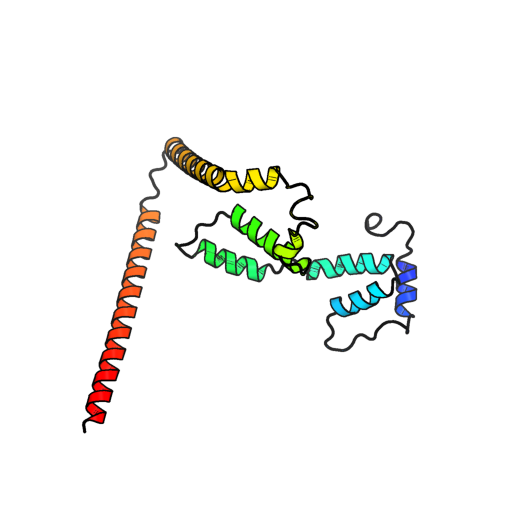091 3.312 1.00 85.25 125 CYS A O 1
ATOM 968 N N . LYS A 1 126 ? 13.338 13.664 5.510 1.00 91.44 126 LYS A N 1
ATOM 969 C CA . LYS A 1 126 ? 14.678 13.056 5.456 1.00 91.44 126 LYS A CA 1
ATOM 970 C C . LYS A 1 126 ? 14.633 11.686 4.776 1.00 91.44 126 LYS A C 1
ATOM 972 O O . LYS A 1 126 ? 15.509 11.373 3.969 1.00 91.44 126 LYS A O 1
ATOM 977 N N . ASN A 1 127 ? 13.613 10.882 5.059 1.00 88.75 127 ASN A N 1
ATOM 978 C CA . ASN A 1 127 ? 13.432 9.562 4.465 1.00 88.75 127 ASN A CA 1
ATOM 979 C C . ASN A 1 127 ? 13.195 9.653 2.958 1.00 88.75 127 ASN A C 1
ATOM 981 O O . ASN A 1 127 ? 13.899 8.978 2.215 1.00 88.75 127 ASN A O 1
ATOM 985 N N . ILE A 1 128 ? 12.315 10.548 2.500 1.00 86.44 128 I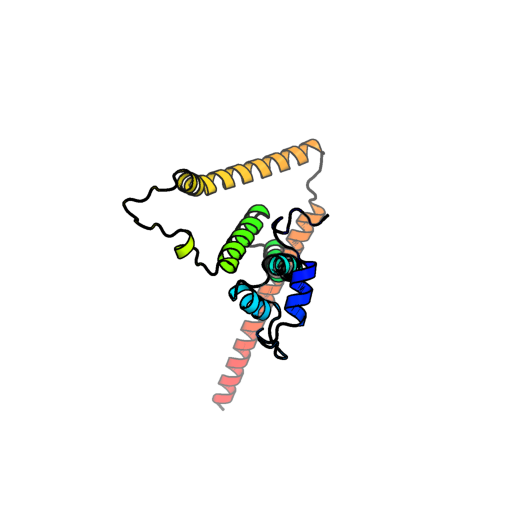LE A N 1
ATOM 986 C CA . ILE A 1 128 ? 12.067 10.783 1.068 1.00 86.44 128 ILE A CA 1
ATOM 987 C C . ILE A 1 128 ? 13.354 11.232 0.366 1.00 86.44 128 ILE A C 1
ATOM 989 O O . ILE A 1 128 ? 13.744 10.642 -0.640 1.00 86.44 128 ILE A O 1
ATOM 993 N N . ARG A 1 129 ? 14.068 12.216 0.934 1.00 90.00 129 ARG A N 1
ATOM 994 C CA . ARG A 1 129 ? 15.331 12.717 0.361 1.00 90.00 129 ARG A CA 1
ATOM 995 C C . ARG A 1 129 ? 16.420 11.648 0.278 1.00 90.00 129 ARG A C 1
ATOM 997 O O . ARG A 1 129 ? 17.191 11.630 -0.675 1.00 90.00 129 ARG A O 1
ATOM 1004 N N . THR A 1 130 ? 16.496 10.754 1.262 1.00 91.62 130 THR A N 1
ATOM 1005 C CA . THR A 1 130 ? 17.562 9.739 1.337 1.00 91.62 130 THR A CA 1
ATOM 1006 C C . THR A 1 130 ? 17.192 8.396 0.709 1.00 91.62 130 THR A C 1
ATOM 1008 O O . THR A 1 130 ? 18.085 7.576 0.494 1.00 91.62 130 THR A O 1
ATOM 1011 N N . ALA A 1 131 ? 15.918 8.155 0.381 1.00 84.81 131 ALA A N 1
ATOM 1012 C CA . ALA A 1 131 ? 15.427 6.868 -0.112 1.00 84.81 131 ALA A CA 1
ATOM 1013 C C . ALA A 1 131 ? 16.161 6.397 -1.374 1.00 84.81 131 ALA A C 1
ATOM 1015 O O . ALA A 1 131 ? 16.601 5.250 -1.435 1.00 84.81 131 ALA A O 1
ATOM 1016 N N . GLY A 1 132 ? 16.358 7.289 -2.350 1.00 85.19 132 GLY A N 1
ATOM 1017 C CA . GLY A 1 132 ? 17.049 6.954 -3.598 1.00 85.19 132 GLY A CA 1
ATOM 1018 C C . GLY A 1 132 ? 18.508 6.548 -3.376 1.00 85.19 132 GLY A C 1
ATOM 1019 O O . GLY A 1 132 ? 18.969 5.544 -3.921 1.00 85.19 132 GLY A O 1
ATOM 1020 N N . THR A 1 133 ? 19.232 7.289 -2.534 1.00 88.56 133 THR A N 1
ATOM 1021 C CA . THR A 1 133 ? 20.627 6.977 -2.190 1.00 88.56 133 THR A CA 1
ATOM 1022 C C . THR A 1 133 ? 20.721 5.663 -1.421 1.00 88.56 133 THR A C 1
ATOM 1024 O O . THR A 1 133 ? 21.529 4.806 -1.774 1.00 88.56 133 THR A O 1
ATOM 1027 N N . LYS A 1 134 ? 19.846 5.456 -0.428 1.00 86.56 134 LYS A N 1
ATOM 1028 C CA . LYS A 1 134 ? 19.773 4.207 0.344 1.00 86.56 134 LYS A CA 1
ATOM 1029 C C . LYS A 1 134 ? 19.481 3.001 -0.551 1.00 86.56 134 LYS A C 1
ATOM 1031 O O . LYS A 1 134 ? 20.148 1.979 -0.411 1.00 86.56 134 LYS A O 1
ATOM 1036 N N . ASP A 1 135 ? 18.543 3.114 -1.494 1.00 84.25 135 ASP A N 1
ATOM 1037 C CA . ASP A 1 135 ? 18.225 2.019 -2.418 1.00 84.25 135 ASP A CA 1
ATOM 1038 C C . ASP A 1 135 ? 19.405 1.694 -3.344 1.00 84.25 135 ASP A C 1
ATOM 1040 O O . ASP A 1 135 ? 19.755 0.524 -3.503 1.00 84.25 135 ASP A O 1
ATOM 1044 N N . LYS A 1 136 ? 20.088 2.712 -3.888 1.00 85.06 136 LYS A N 1
ATOM 1045 C CA . LYS A 1 136 ? 21.306 2.513 -4.692 1.00 85.06 136 LYS A CA 1
ATOM 1046 C C . LYS A 1 136 ? 22.399 1.794 -3.898 1.00 85.06 136 LYS A C 1
ATOM 1048 O O . LYS A 1 136 ? 22.966 0.822 -4.398 1.00 85.06 136 LYS A O 1
ATOM 1053 N N . THR A 1 137 ? 22.674 2.229 -2.668 1.00 88.44 137 THR A N 1
ATOM 1054 C CA . THR A 1 137 ? 23.674 1.592 -1.796 1.00 88.44 137 THR A CA 1
ATOM 1055 C C . THR A 1 137 ? 23.290 0.151 -1.472 1.00 88.44 137 THR A C 1
ATOM 1057 O O . THR A 1 137 ? 24.115 -0.749 -1.622 1.00 88.44 137 THR A O 1
ATOM 1060 N N . ARG A 1 138 ? 22.019 -0.101 -1.135 1.00 85.50 138 ARG A N 1
ATOM 1061 C CA . ARG A 1 138 ? 21.503 -1.449 -0.864 1.00 85.50 138 ARG A CA 1
ATOM 1062 C C . ARG A 1 138 ? 21.649 -2.375 -2.073 1.00 85.50 138 ARG A C 1
ATOM 1064 O O . ARG A 1 138 ? 22.060 -3.520 -1.914 1.00 85.50 138 ARG A O 1
ATOM 1071 N N . ARG A 1 139 ? 21.365 -1.892 -3.290 1.00 81.94 139 ARG A N 1
ATOM 1072 C CA . ARG A 1 139 ? 21.565 -2.671 -4.527 1.00 81.94 139 ARG A CA 1
ATOM 1073 C C . ARG A 1 139 ? 23.035 -3.015 -4.754 1.00 81.94 139 ARG A C 1
ATOM 1075 O O . ARG A 1 139 ? 23.332 -4.152 -5.106 1.00 81.94 139 ARG A O 1
ATOM 1082 N N . LYS A 1 140 ? 23.949 -2.064 -4.529 1.00 86.00 140 LYS A N 1
ATOM 1083 C CA . LYS A 1 140 ? 25.398 -2.309 -4.631 1.00 86.00 140 LYS A CA 1
ATOM 1084 C C . LYS A 1 140 ? 25.864 -3.357 -3.617 1.00 86.00 140 LYS A C 1
ATOM 1086 O O . LYS A 1 140 ? 26.533 -4.305 -4.006 1.00 86.00 140 LYS A O 1
ATOM 1091 N N . GLN A 1 141 ? 25.445 -3.241 -2.357 1.00 87.12 141 GLN A N 1
ATOM 1092 C CA . GLN A 1 141 ? 25.759 -4.226 -1.316 1.00 87.12 141 GLN A CA 1
ATOM 1093 C C . GLN A 1 141 ? 25.193 -5.615 -1.636 1.00 87.12 141 GLN A C 1
ATOM 1095 O O . GLN A 1 141 ? 25.881 -6.611 -1.452 1.00 87.12 141 GLN A O 1
ATOM 1100 N N . ALA A 1 142 ? 23.968 -5.702 -2.160 1.00 84.56 142 ALA A N 1
ATOM 1101 C CA . ALA A 1 142 ? 23.381 -6.978 -2.567 1.00 84.56 142 ALA A CA 1
ATOM 1102 C C . ALA A 1 142 ? 24.149 -7.637 -3.728 1.00 84.56 142 ALA A C 1
ATOM 1104 O O . ALA A 1 142 ? 24.263 -8.860 -3.765 1.00 84.56 142 ALA A O 1
ATOM 1105 N N . LEU A 1 143 ? 24.688 -6.841 -4.660 1.00 83.69 143 LEU A N 1
ATOM 1106 C CA . LEU A 1 143 ? 25.553 -7.336 -5.735 1.00 83.69 143 LEU A CA 1
ATOM 1107 C C . LEU A 1 143 ? 26.904 -7.824 -5.202 1.00 83.69 143 LEU A C 1
ATOM 1109 O O . LEU A 1 143 ? 27.353 -8.883 -5.626 1.00 83.69 143 LEU A O 1
ATOM 1113 N N . LEU A 1 144 ? 27.516 -7.091 -4.268 1.00 87.19 144 LEU A N 1
ATOM 1114 C CA . LEU A 1 144 ? 28.769 -7.491 -3.619 1.00 87.19 144 LEU A CA 1
ATOM 1115 C C . LEU A 1 144 ? 28.594 -8.799 -2.841 1.00 87.19 144 LEU A C 1
ATOM 1117 O O . LEU A 1 144 ? 29.259 -9.772 -3.164 1.00 87.19 144 LEU A O 1
ATOM 1121 N N . LYS A 1 145 ? 27.581 -8.894 -1.971 1.00 85.94 145 LYS A N 1
ATOM 1122 C CA . LYS A 1 145 ? 27.243 -10.134 -1.245 1.00 85.94 145 LYS A CA 1
ATOM 1123 C C . LYS A 1 145 ? 26.902 -11.315 -2.152 1.00 85.94 145 LYS A C 1
ATOM 1125 O O . LYS A 1 145 ? 26.968 -12.469 -1.735 1.00 85.94 145 LYS A O 1
ATOM 1130 N N . LYS A 1 146 ? 26.431 -11.047 -3.374 1.00 83.19 146 LYS A N 1
ATOM 1131 C CA . LYS A 1 146 ? 26.196 -12.097 -4.371 1.00 83.19 146 LYS A CA 1
ATOM 1132 C C . LYS A 1 146 ? 27.517 -12.589 -4.965 1.00 83.19 146 LYS A C 1
ATOM 1134 O O . LYS A 1 146 ? 27.637 -13.788 -5.166 1.00 83.19 146 LYS A O 1
ATOM 1139 N N . LYS A 1 147 ? 28.469 -11.689 -5.230 1.00 82.62 147 LYS A N 1
ATOM 1140 C CA . LYS A 1 147 ? 29.816 -12.044 -5.699 1.00 82.62 147 LYS A CA 1
ATOM 1141 C C . LYS A 1 147 ? 30.612 -12.779 -4.622 1.00 82.62 147 LYS A C 1
ATOM 1143 O O . LYS A 1 147 ? 31.109 -13.854 -4.905 1.00 82.62 147 LYS A O 1
ATOM 1148 N N . GLU A 1 148 ? 30.608 -12.276 -3.388 1.00 84.06 148 GLU A N 1
ATOM 1149 C CA . GLU A 1 148 ? 31.263 -12.920 -2.238 1.00 84.06 148 GLU A CA 1
ATOM 1150 C C . GLU A 1 148 ? 30.757 -14.353 -2.040 1.00 84.06 148 GLU A C 1
ATOM 1152 O O . GLU A 1 148 ? 31.552 -15.279 -1.979 1.00 84.06 148 GLU A O 1
ATOM 1157 N N . ARG A 1 149 ? 29.432 -14.576 -2.067 1.00 79.50 149 ARG A N 1
ATOM 1158 C CA . ARG A 1 149 ? 28.878 -15.942 -2.032 1.00 79.50 149 ARG A CA 1
ATOM 1159 C C . ARG A 1 149 ? 29.275 -16.795 -3.241 1.00 79.50 149 ARG A C 1
ATOM 1161 O O . ARG A 1 149 ? 29.372 -18.006 -3.123 1.00 79.50 149 ARG A O 1
ATOM 1168 N N . GLN A 1 150 ? 29.447 -16.214 -4.425 1.00 73.06 150 GLN A N 1
ATOM 1169 C CA . GLN A 1 150 ? 29.892 -16.989 -5.591 1.00 73.06 150 GLN A CA 1
ATOM 1170 C C . GLN A 1 150 ? 31.347 -17.441 -5.444 1.00 73.06 150 GLN A C 1
ATOM 1172 O O . GLN A 1 150 ? 31.664 -18.568 -5.816 1.00 73.06 150 GLN A O 1
ATOM 1177 N N . GLU A 1 151 ? 32.190 -16.581 -4.877 1.00 76.88 151 GLU A N 1
ATOM 1178 C CA . GLU A 1 151 ? 33.592 -16.866 -4.573 1.00 76.88 151 GLU A CA 1
ATOM 1179 C C . GLU A 1 151 ? 33.721 -17.887 -3.427 1.00 76.88 151 GLU A C 1
ATOM 1181 O O . GLU A 1 151 ? 34.450 -18.863 -3.571 1.00 76.88 151 GLU A O 1
ATOM 1186 N N . GLU A 1 152 ? 32.947 -17.731 -2.347 1.00 78.31 152 GLU A N 1
ATOM 1187 C CA . GLU A 1 152 ? 32.945 -18.614 -1.167 1.00 78.31 152 GLU A CA 1
ATOM 1188 C C . GLU A 1 152 ? 32.525 -20.053 -1.498 1.00 78.31 152 GLU A C 1
ATOM 1190 O O . GLU A 1 152 ? 33.155 -21.010 -1.057 1.00 78.31 152 GLU A O 1
ATOM 1195 N N . PHE A 1 153 ? 31.479 -20.225 -2.309 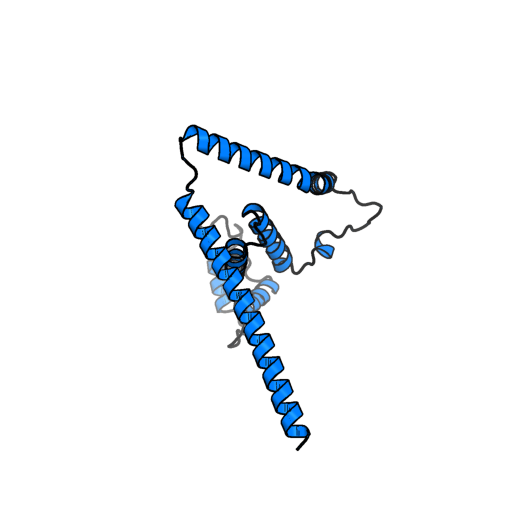1.00 75.06 153 PHE A N 1
ATOM 1196 C CA . PHE A 1 153 ? 30.965 -21.552 -2.660 1.00 75.06 153 PHE A CA 1
ATOM 1197 C C . PHE A 1 153 ? 31.621 -22.153 -3.911 1.00 75.06 153 PHE A C 1
ATOM 1199 O O . PHE A 1 153 ? 31.134 -23.169 -4.410 1.00 75.06 153 PHE A O 1
ATOM 1206 N N . GLY A 1 154 ? 32.663 -21.520 -4.473 1.00 60.88 154 GLY A N 1
ATOM 1207 C CA . GLY A 1 154 ? 33.325 -21.976 -5.705 1.00 60.88 154 GLY A CA 1
ATOM 1208 C C . GLY A 1 154 ? 32.356 -22.196 -6.873 1.00 60.88 154 GLY A C 1
ATOM 1209 O O . GLY A 1 154 ? 32.639 -22.952 -7.805 1.00 60.88 154 GLY A O 1
ATOM 1210 N N . CYS A 1 155 ? 31.172 -21.583 -6.810 1.00 53.31 155 CYS A N 1
ATOM 1211 C CA . CYS A 1 155 ? 30.120 -21.797 -7.779 1.00 53.31 155 CYS A CA 1
ATOM 1212 C C . CYS A 1 155 ? 30.528 -21.052 -9.042 1.00 53.31 155 CYS A C 1
ATOM 1214 O O . CYS A 1 155 ? 30.354 -19.832 -9.133 1.00 53.31 155 CYS A O 1
ATOM 1216 N N . GLN A 1 156 ? 31.033 -21.787 -10.039 1.00 56.81 156 GLN A N 1
ATOM 1217 C CA . GLN A 1 156 ? 31.071 -21.261 -11.397 1.00 56.81 156 GLN A CA 1
ATOM 1218 C C . GLN A 1 156 ? 29.693 -20.676 -11.719 1.00 56.81 156 GLN A C 1
ATOM 1220 O O . GLN A 1 156 ? 28.676 -21.217 -11.259 1.00 56.81 156 GLN A O 1
ATOM 1225 N N . PRO A 1 157 ? 29.624 -19.552 -12.461 1.00 50.88 157 PRO A N 1
ATOM 1226 C CA . PRO A 1 157 ? 28.339 -18.994 -12.828 1.00 50.88 157 PRO A CA 1
ATOM 1227 C C . PRO A 1 157 ? 27.504 -20.134 -13.406 1.00 50.88 157 PRO A C 1
ATOM 1229 O O . PRO A 1 157 ? 28.028 -20.948 -14.165 1.00 50.88 157 PRO A O 1
ATOM 1232 N N . ILE A 1 158 ? 26.231 -20.235 -13.013 1.00 51.88 158 ILE A N 1
ATOM 1233 C CA . ILE A 1 158 ? 25.270 -21.163 -13.621 1.00 51.88 158 ILE A CA 1
ATOM 1234 C C . ILE A 1 158 ? 25.037 -20.643 -15.051 1.00 51.88 158 ILE A C 1
ATOM 1236 O O . ILE A 1 158 ? 24.004 -20.066 -15.388 1.00 51.88 158 ILE A O 1
ATOM 1240 N N . THR A 1 159 ? 26.078 -20.728 -15.874 1.00 54.09 159 THR A N 1
ATOM 1241 C CA . THR A 1 159 ? 26.206 -20.140 -17.198 1.00 54.09 159 THR A CA 1
ATOM 1242 C C . THR A 1 159 ? 25.228 -20.841 -18.103 1.00 54.09 159 THR A C 1
ATOM 1244 O O . THR A 1 159 ? 24.463 -20.164 -18.770 1.00 54.09 159 THR A O 1
ATOM 1247 N N . SER A 1 160 ? 25.124 -22.166 -18.011 1.00 56.94 160 SER A N 1
ATOM 1248 C CA . SER A 1 160 ? 24.220 -22.951 -18.848 1.00 56.94 160 SER A CA 1
ATOM 1249 C C . SER A 1 160 ? 22.753 -22.517 -18.715 1.00 56.94 160 SER A C 1
ATOM 1251 O O . SER A 1 160 ? 22.130 -22.162 -19.716 1.00 56.94 160 SER A O 1
ATOM 1253 N N . ALA A 1 161 ? 22.192 -22.433 -17.501 1.00 58.62 161 ALA A N 1
ATOM 1254 C CA . ALA A 1 161 ? 20.775 -22.084 -17.339 1.00 58.62 161 ALA A CA 1
ATOM 1255 C C . ALA A 1 161 ? 20.491 -20.591 -17.586 1.00 58.62 161 ALA A C 1
ATOM 1257 O O . ALA A 1 161 ? 19.474 -20.247 -18.192 1.00 58.62 161 ALA A O 1
ATOM 1258 N N . GLU A 1 162 ? 21.372 -19.683 -17.150 1.00 61.81 162 GLU A N 1
ATOM 1259 C CA . GLU A 1 162 ? 21.167 -18.243 -17.345 1.00 61.81 162 GLU A CA 1
ATOM 1260 C C . GLU A 1 162 ? 21.431 -17.813 -18.801 1.00 61.81 162 GLU A C 1
ATOM 1262 O O . GLU A 1 162 ? 20.696 -16.978 -19.335 1.00 61.81 162 GLU A O 1
ATOM 1267 N N . GLN A 1 163 ? 22.410 -18.417 -19.486 1.00 63.53 163 GLN A N 1
ATOM 1268 C CA . GLN A 1 163 ? 22.633 -18.231 -20.925 1.00 63.53 163 GLN A CA 1
ATOM 1269 C C . GLN A 1 163 ? 21.498 -18.853 -21.739 1.00 63.53 163 GLN A C 1
ATOM 1271 O O . GLN A 1 163 ? 20.978 -18.181 -22.626 1.00 63.53 163 GLN A O 1
ATOM 1276 N N . SER A 1 164 ? 21.029 -20.058 -21.393 1.00 64.12 164 SER A N 1
ATOM 1277 C CA . SER A 1 164 ? 19.872 -20.682 -22.055 1.00 64.12 164 SER A CA 1
ATOM 1278 C C . SER A 1 164 ? 18.617 -19.820 -21.928 1.00 64.12 164 SER A C 1
ATOM 1280 O O . SER A 1 164 ? 17.918 -19.593 -22.914 1.00 64.12 164 SER A O 1
ATOM 1282 N N . ARG A 1 165 ? 18.368 -19.236 -20.747 1.00 70.69 165 ARG A N 1
ATOM 1283 C CA . ARG A 1 165 ? 17.272 -18.273 -20.551 1.00 70.69 165 ARG A CA 1
ATOM 1284 C C . ARG A 1 165 ? 17.473 -16.995 -21.367 1.00 70.69 165 ARG A C 1
ATOM 1286 O O . ARG A 1 165 ? 16.516 -16.505 -21.956 1.00 70.69 165 ARG A O 1
ATOM 1293 N N . LYS A 1 166 ? 18.690 -16.445 -21.446 1.00 75.44 166 LYS A N 1
ATOM 1294 C CA . LYS A 1 166 ? 18.974 -15.263 -22.285 1.00 75.44 166 LYS A CA 1
ATOM 1295 C C . LYS A 1 166 ? 18.747 -15.546 -23.772 1.00 75.44 166 LYS A C 1
ATOM 1297 O O . LYS A 1 166 ? 18.122 -14.724 -24.435 1.00 75.44 166 LYS A O 1
ATOM 1302 N N . ILE A 1 167 ? 19.189 -16.704 -24.263 1.00 77.19 167 ILE A N 1
ATOM 1303 C CA . ILE A 1 167 ? 18.988 -17.149 -25.649 1.00 77.19 167 ILE A CA 1
ATOM 1304 C C . ILE A 1 167 ? 17.497 -17.347 -25.938 1.00 77.19 167 ILE A C 1
ATOM 1306 O O . ILE A 1 167 ? 17.011 -16.879 -26.965 1.00 77.19 167 ILE A O 1
ATOM 1310 N N . ALA A 1 168 ? 16.758 -17.985 -25.025 1.00 77.94 168 ALA A N 1
ATOM 1311 C CA . ALA A 1 168 ? 15.316 -18.178 -25.162 1.00 77.94 168 ALA A CA 1
ATOM 1312 C C . ALA A 1 168 ? 14.572 -16.838 -25.253 1.00 77.94 168 ALA A C 1
ATOM 1314 O O . ALA A 1 168 ? 13.754 -16.649 -26.149 1.00 77.94 168 ALA A O 1
ATOM 1315 N N . VAL A 1 169 ? 14.912 -15.874 -24.392 1.00 81.94 169 VAL A N 1
ATOM 1316 C CA . VAL A 1 169 ? 14.270 -14.554 -24.423 1.00 81.94 169 VAL A CA 1
ATOM 1317 C C . VAL A 1 169 ? 14.650 -13.753 -25.674 1.00 81.94 169 VAL A C 1
ATOM 1319 O O . VAL A 1 169 ? 13.827 -12.997 -26.185 1.00 81.94 169 VAL A O 1
ATOM 1322 N N . GLU A 1 170 ? 15.871 -13.894 -26.192 1.00 84.00 170 GLU A N 1
ATOM 1323 C CA . GLU A 1 170 ? 16.263 -13.216 -27.435 1.00 84.00 170 GLU A CA 1
ATOM 1324 C C . GLU A 1 170 ? 15.569 -13.826 -28.663 1.00 84.00 170 GLU A C 1
ATOM 1326 O O . GLU A 1 170 ? 15.091 -13.093 -29.531 1.00 84.00 170 GLU A O 1
ATOM 1331 N N . LYS A 1 171 ? 15.426 -15.158 -28.705 1.00 84.25 171 LYS A N 1
ATOM 1332 C CA . LYS A 1 171 ? 14.626 -15.848 -29.729 1.00 84.25 171 LYS A CA 1
ATOM 1333 C C . LYS A 1 171 ? 13.168 -15.394 -29.704 1.00 84.25 171 LYS A C 1
ATOM 1335 O O . LYS A 1 171 ? 12.615 -15.093 -30.760 1.00 84.25 171 LYS A O 1
ATOM 1340 N N . ASP A 1 172 ? 12.573 -15.294 -28.519 1.00 79.56 172 ASP A N 1
ATOM 1341 C CA . ASP A 1 172 ? 11.192 -14.837 -28.348 1.00 79.56 172 ASP A CA 1
ATOM 1342 C C . ASP A 1 172 ? 11.010 -13.378 -28.806 1.00 79.56 172 ASP A C 1
ATOM 1344 O O . ASP A 1 172 ? 10.117 -13.055 -29.593 1.00 79.56 172 ASP A O 1
ATOM 1348 N N . ARG A 1 173 ? 11.952 -12.495 -28.445 1.00 84.75 173 ARG A N 1
ATOM 1349 C CA . ARG A 1 173 ? 11.973 -11.104 -28.922 1.00 84.75 173 ARG A CA 1
ATOM 1350 C C . ARG A 1 173 ? 12.053 -11.024 -30.450 1.00 84.75 173 ARG A C 1
ATOM 1352 O O . ARG A 1 173 ? 11.318 -10.242 -31.061 1.00 84.75 173 ARG A O 1
ATOM 1359 N N . GLN A 1 174 ? 12.919 -11.817 -31.082 1.00 88.50 174 GLN A N 1
ATOM 1360 C CA . GLN A 1 174 ? 13.021 -11.860 -32.544 1.00 88.50 174 GLN A CA 1
ATOM 1361 C C . GLN A 1 174 ? 11.745 -12.397 -33.199 1.00 88.50 174 GLN A C 1
ATOM 1363 O O . GLN A 1 174 ? 11.303 -11.840 -34.208 1.00 88.50 174 GLN A O 1
ATOM 1368 N N . ALA A 1 175 ? 11.123 -13.429 -32.625 1.00 87.75 175 ALA A N 1
ATOM 1369 C CA . ALA A 1 175 ? 9.848 -13.958 -33.101 1.00 87.75 175 ALA A CA 1
ATOM 1370 C C . ALA A 1 175 ? 8.745 -12.888 -33.049 1.00 87.75 175 ALA A C 1
ATOM 1372 O O . ALA A 1 175 ? 8.040 -12.675 -34.039 1.00 87.75 175 ALA A O 1
ATOM 1373 N N . HIS A 1 176 ? 8.670 -12.124 -31.956 1.00 79.12 176 HIS A N 1
ATOM 1374 C CA . HIS A 1 176 ? 7.714 -11.027 -31.805 1.00 79.12 176 HIS A CA 1
ATOM 1375 C C . HIS A 1 176 ? 7.885 -9.923 -32.859 1.00 79.12 176 HIS A C 1
ATOM 1377 O O . HIS A 1 176 ? 6.900 -9.435 -33.424 1.00 79.12 176 HIS A O 1
ATOM 1383 N N . VAL A 1 177 ? 9.130 -9.535 -33.156 1.00 89.62 177 VAL A N 1
ATOM 1384 C CA . VAL A 1 177 ? 9.432 -8.535 -34.194 1.00 89.62 177 VAL A CA 1
ATOM 1385 C C . VAL A 1 177 ? 9.036 -9.051 -35.578 1.00 89.62 177 VAL A C 1
ATOM 1387 O O . VAL A 1 177 ? 8.386 -8.326 -36.336 1.00 89.62 177 VAL A O 1
ATOM 1390 N N . ARG A 1 178 ? 9.366 -10.310 -35.896 1.00 89.50 178 ARG A N 1
ATOM 1391 C CA . ARG A 1 178 ? 8.993 -10.950 -37.169 1.00 89.50 178 ARG A CA 1
ATOM 1392 C C . ARG A 1 178 ? 7.479 -11.026 -37.339 1.00 89.50 178 ARG A C 1
ATOM 1394 O O . ARG A 1 178 ? 6.975 -10.661 -38.398 1.00 89.50 178 ARG A O 1
ATOM 1401 N N . HIS A 1 179 ? 6.753 -11.407 -36.290 1.00 89.81 179 HIS A N 1
ATOM 1402 C CA . HIS A 1 179 ? 5.294 -11.458 -36.308 1.00 89.81 179 HIS A CA 1
ATOM 1403 C C . HIS A 1 179 ? 4.677 -10.074 -36.566 1.00 89.81 179 HIS A C 1
ATOM 1405 O O . HIS A 1 179 ? 3.836 -9.923 -37.453 1.00 89.81 179 HIS A O 1
ATOM 1411 N N . ARG A 1 180 ? 5.155 -9.023 -35.882 1.00 90.19 180 ARG A N 1
ATOM 1412 C CA . ARG A 1 180 ? 4.712 -7.642 -36.150 1.00 90.19 180 ARG A CA 1
ATOM 1413 C C . ARG A 1 180 ? 5.016 -7.193 -37.580 1.00 90.19 180 ARG A C 1
ATOM 1415 O O . ARG A 1 180 ? 4.183 -6.533 -38.198 1.00 90.19 180 ARG A O 1
ATOM 1422 N N . ALA A 1 181 ? 6.191 -7.526 -38.112 1.00 91.69 181 ALA A N 1
ATOM 1423 C CA . ALA A 1 181 ? 6.556 -7.190 -39.486 1.00 91.69 181 ALA A CA 1
ATOM 1424 C C . ALA A 1 181 ? 5.658 -7.911 -40.506 1.00 91.69 181 ALA A C 1
ATOM 1426 O O . ALA A 1 181 ? 5.186 -7.284 -41.455 1.00 91.69 181 ALA A O 1
ATOM 1427 N N . ALA A 1 182 ? 5.360 -9.194 -40.282 1.00 91.62 182 ALA A N 1
ATOM 1428 C CA . ALA A 1 182 ? 4.443 -9.971 -41.112 1.00 91.62 182 ALA A CA 1
ATOM 1429 C C . ALA A 1 182 ? 3.019 -9.392 -41.090 1.00 91.62 182 ALA A C 1
ATOM 1431 O O . ALA A 1 182 ? 2.414 -9.212 -42.146 1.00 91.62 182 ALA A O 1
ATOM 1432 N N . GLN A 1 183 ? 2.515 -8.999 -39.915 1.00 90.56 183 GLN A N 1
ATOM 1433 C CA . GLN A 1 183 ? 1.212 -8.337 -39.796 1.00 90.56 183 GLN A CA 1
ATOM 1434 C C . GLN A 1 183 ? 1.154 -7.007 -40.558 1.00 90.56 183 GLN A C 1
ATOM 1436 O O . GLN A 1 183 ? 0.169 -6.734 -41.244 1.00 90.56 183 GLN A O 1
ATOM 1441 N N . LYS A 1 184 ? 2.213 -6.186 -40.486 1.00 90.81 184 LYS A N 1
ATOM 1442 C CA . LYS A 1 184 ? 2.297 -4.935 -41.258 1.00 90.81 184 LYS A CA 1
ATOM 1443 C C . LYS A 1 184 ? 2.292 -5.193 -42.766 1.00 90.81 184 LYS A C 1
ATOM 1445 O O . LYS A 1 184 ? 1.578 -4.506 -43.488 1.00 90.81 184 LYS A O 1
ATOM 1450 N N . ARG A 1 185 ? 3.046 -6.196 -43.233 1.00 89.75 185 ARG A N 1
ATOM 1451 C CA . ARG A 1 185 ? 3.070 -6.594 -44.651 1.00 89.75 185 ARG A CA 1
ATOM 1452 C C . ARG A 1 185 ? 1.701 -7.069 -45.128 1.00 89.75 185 ARG A C 1
ATOM 1454 O O . ARG A 1 185 ? 1.263 -6.632 -46.185 1.00 89.75 185 ARG A O 1
ATOM 1461 N N . LYS A 1 186 ? 1.007 -7.892 -44.335 1.00 91.94 186 LYS A N 1
ATOM 1462 C CA . LYS A 1 186 ? -0.346 -8.365 -44.658 1.00 91.94 186 LYS A CA 1
ATOM 1463 C C . LYS A 1 186 ? -1.326 -7.199 -44.826 1.00 91.94 186 LYS A C 1
ATOM 1465 O O . LYS A 1 186 ? -1.987 -7.119 -45.854 1.00 91.94 186 LYS A O 1
ATOM 1470 N N . LYS A 1 187 ? -1.334 -6.247 -43.885 1.00 90.75 187 LYS A N 1
ATOM 1471 C CA . LYS A 1 187 ? -2.171 -5.037 -43.982 1.00 90.75 187 LYS A CA 1
ATOM 1472 C C . LYS A 1 187 ? -1.846 -4.181 -45.208 1.00 90.75 187 LYS A C 1
ATOM 1474 O O . LYS A 1 187 ? -2.754 -3.705 -45.876 1.00 90.75 187 LYS A O 1
ATOM 1479 N N . ALA A 1 188 ? -0.564 -3.990 -45.522 1.00 90.31 188 ALA A N 1
ATOM 1480 C CA . ALA A 1 188 ? -0.163 -3.240 -46.713 1.00 90.31 188 ALA A CA 1
ATOM 1481 C C . ALA A 1 188 ? -0.636 -3.926 -48.007 1.00 90.31 188 ALA A C 1
ATOM 1483 O O . ALA A 1 188 ? -1.100 -3.255 -48.925 1.00 90.31 188 ALA A O 1
ATOM 1484 N N . LEU A 1 189 ? -0.572 -5.260 -48.061 1.00 89.31 189 LEU A N 1
ATOM 1485 C CA . LEU A 1 189 ? -1.056 -6.034 -49.202 1.00 89.31 189 LEU A CA 1
ATOM 1486 C C . LEU A 1 189 ? -2.579 -5.919 -49.362 1.00 89.31 189 LEU A C 1
ATOM 1488 O O . LEU A 1 189 ? -3.061 -5.707 -50.470 1.00 89.31 189 LEU A O 1
ATOM 1492 N N . GLU A 1 190 ? -3.329 -6.014 -48.262 1.00 91.38 190 GLU A N 1
ATOM 1493 C CA . GLU A 1 190 ? -4.787 -5.840 -48.254 1.00 91.38 190 GLU A CA 1
ATOM 1494 C C . GLU A 1 190 ? -5.190 -4.452 -48.774 1.00 91.38 190 GLU A C 1
ATOM 1496 O O . GLU A 1 190 ? -6.078 -4.352 -49.621 1.00 91.38 190 GLU A O 1
ATOM 1501 N N . LEU A 1 191 ? -4.484 -3.395 -48.355 1.00 90.31 191 LEU A N 1
ATOM 1502 C CA . LEU A 1 191 ? -4.704 -2.033 -48.852 1.00 90.31 191 LEU A CA 1
ATOM 1503 C C . LEU A 1 191 ? -4.425 -1.905 -50.356 1.00 90.31 191 LEU A C 1
ATOM 1505 O O . LEU A 1 191 ? -5.209 -1.287 -51.072 1.00 90.31 191 LEU A O 1
ATOM 1509 N N . LEU A 1 192 ? -3.347 -2.517 -50.859 1.00 88.38 192 LEU A N 1
ATOM 1510 C CA . LEU A 1 192 ? -3.041 -2.517 -52.294 1.00 88.38 192 LEU A CA 1
ATOM 1511 C C . LEU A 1 192 ? -4.100 -3.271 -53.109 1.00 88.38 192 LEU A C 1
ATOM 1513 O O . LEU A 1 192 ? -4.484 -2.821 -54.189 1.00 88.38 192 LEU A O 1
ATOM 1517 N N . VAL A 1 193 ? -4.602 -4.396 -52.594 1.00 89.62 193 VAL A N 1
ATOM 1518 C CA . VAL A 1 193 ? -5.675 -5.166 -53.240 1.00 89.62 193 VAL A CA 1
ATOM 1519 C C . VAL A 1 193 ? -6.980 -4.367 -53.270 1.00 89.62 193 VAL A C 1
ATOM 1521 O O . VAL A 1 193 ? -7.641 -4.337 -54.309 1.00 89.62 193 VAL A O 1
ATOM 1524 N N . GLN A 1 194 ? -7.338 -3.682 -52.180 1.00 85.69 194 GLN A N 1
ATOM 1525 C CA . GLN A 1 194 ? -8.513 -2.805 -52.145 1.00 85.69 194 GLN A CA 1
ATOM 1526 C C . GLN A 1 194 ? -8.374 -1.620 -53.110 1.00 85.69 194 GLN A C 1
ATOM 1528 O O . GLN A 1 194 ? -9.285 -1.368 -53.894 1.00 85.69 194 GLN A O 1
ATOM 1533 N N . ALA A 1 195 ? -7.214 -0.957 -53.139 1.00 83.62 195 ALA A N 1
ATOM 1534 C CA . ALA A 1 195 ? -6.946 0.140 -54.070 1.00 83.62 195 ALA A CA 1
ATOM 1535 C C . ALA A 1 195 ? -7.006 -0.305 -55.543 1.00 83.62 195 ALA A C 1
ATOM 1537 O O . ALA A 1 195 ? -7.455 0.451 -56.402 1.00 83.62 195 ALA A O 1
ATOM 1538 N N . LYS A 1 196 ? -6.586 -1.541 -55.846 1.00 82.06 196 LYS A N 1
ATOM 1539 C CA . LYS A 1 196 ? -6.678 -2.112 -57.198 1.00 82.06 196 LYS A CA 1
ATOM 1540 C C . LYS A 1 196 ? -8.118 -2.465 -57.586 1.00 82.06 196 LYS A C 1
ATOM 1542 O O . LYS A 1 196 ? -8.470 -2.302 -58.749 1.00 82.06 196 LYS A O 1
ATOM 1547 N N . LYS A 1 197 ? -8.946 -2.918 -56.636 1.00 78.88 197 LYS A N 1
ATOM 1548 C CA . LYS A 1 197 ? -10.383 -3.158 -56.861 1.00 78.88 197 LYS A CA 1
ATOM 1549 C C . LYS A 1 197 ? -11.173 -1.862 -57.061 1.00 78.88 197 LYS A C 1
ATOM 1551 O O . LYS A 1 197 ? -12.083 -1.865 -57.865 1.00 78.88 197 LYS A O 1
ATOM 1556 N N . ALA A 1 198 ? -10.808 -0.774 -56.382 1.00 72.31 198 ALA A N 1
ATOM 1557 C CA . ALA A 1 198 ? -11.479 0.524 -56.515 1.00 72.31 198 ALA A CA 1
ATOM 1558 C C . ALA A 1 198 ? -11.155 1.278 -57.824 1.00 72.31 198 ALA A C 1
ATOM 1560 O O . ALA A 1 198 ? -11.804 2.268 -58.136 1.00 72.31 198 ALA A O 1
ATOM 1561 N N . LYS A 1 199 ? -10.132 0.840 -58.572 1.00 67.19 199 LYS A N 1
ATOM 1562 C CA . LYS A 1 199 ? -9.735 1.408 -59.874 1.00 67.19 199 LYS A CA 1
ATOM 1563 C C . LYS A 1 199 ? -10.311 0.651 -61.080 1.00 67.19 199 LYS A C 1
ATOM 1565 O O . LYS A 1 199 ? -9.925 0.954 -62.206 1.00 67.19 199 LYS A O 1
ATOM 1570 N N . LYS A 1 200 ? -11.146 -0.360 -60.848 1.00 50.06 200 LYS A N 1
ATOM 1571 C CA . LYS A 1 200 ? -11.773 -1.191 -61.876 1.00 50.06 200 LYS A CA 1
ATOM 1572 C C . LYS A 1 200 ? -13.279 -0.999 -61.814 1.00 50.06 200 LYS A C 1
ATOM 1574 O O . LYS A 1 200 ? -13.888 -1.042 -62.898 1.00 50.06 200 LYS A O 1
#

pLDDT: mean 76.18, std 11.82, range [44.0, 91.94]

Secondary structure (DSSP, 8-state):
--TTTS-TT--HHHHHHHHHH-TTSPP--TT--HHHHHHHHHHTT--HHHHHHHHHHHHHHT---HHHHHHHHHHHHH-TT----HHHHHHHHHHHHHHHHTT--HHHHT--S-TTTSPP-HHHHHHHHHHHHHHHHHHHHHHHHHHHHHHHTT----HHHHHHHHHHHHHHHHHHHHHHHHHHHHHHHHHHHHHHHTT-

Radius of gyration: 29.91 Å; chains: 1; bounding box: 72×50×93 Å